Protein 3QRE (pdb70)

Organism: Mycobacterium marinum (strain ATCC BAA-535 / M) (NCBI:txid216594)

Radius of gyration: 15.55 Å; Cα contacts (8 Å, |Δi|>4): 416; chains: 1; bounding box: 40×36×40 Å

Foldseek 3Di:
DQQWDWDADQLQEIEIEGEPVVVLSEEDPSNVVSVVVRVVVLLPDPSHAAYEQAYPDAHGYAHHVALLVQLLGLHAYEYLGLAEQEDSSLFNNLSGPAYEYEFFHKYFNDYDPCQCVRPSTCVNRVCVQAHPVRSCVRNVVRDIDGPVVCVVRRVHVYYDHSVCRVVVSVVVRSVVSVVDDSNRSSVVSCVVCDPVVD

Sequence (198 aa):
QDAVLYEATPGGVAIITFNRADRLNAWGPDLAAGFYAAIDRAEADPGIRVIVLTGRGRGFCAGARPPHFVTMLRKPVIAAINGPCVGIGLTQALMCDVRFAAAGAKFAAVFARRGLIAEFGISWILPRLTSWAVALDLLLSGRTFLAEEAAQLGLVKEVVTPEQLMPRALEYAEDIARYCSPSSMAVIKRQVYGDATR

Nearest PDB structures (foldseek):
  3qre-assembly1_A  TM=1.005E+00  e=1.631E-42  Mycobacterium marinum M
  6ijk-assembly1_A  TM=9.409E-01  e=8.895E-21  Cupriavidus necator H16
  2dub-assembly2_D-2  TM=8.967E-01  e=1.084E-18  Rattus norvegicus
  7mcm-assembly1_B  TM=9.095E-01  e=2.172E-18  Mycolicibacterium smegmatis MC2 155
  3qka-assembly1_E  TM=8.647E-01  e=8.486E-17  Mycobacterium marinum M

B-factor: mean 36.37, std 8.19, range [15.88, 66.23]

Secondary structure (DSSP, 8-state):
--SEEEEE-TTSEEEEEE--GGGTT---HHHHHHHHHHHHHHHH-TT--EEEEEESTT-SEE----TTGGGGSSS-EEEEE-S-EETHHHHHHHHSSEEEEETT-EEE----HHHHH-TTSHHHHHHHHS-HHHHHHHHHH--EEEHHHHHHTTS-SEEE-GGGHHHHHHHHHHHHHHHS-HHHHHHHHHHHHGGGG-

Solvent-accessible surface area: 9007 Å² total; per-residue (Å²): 127,103,11,15,75,46,107,59,26,149,34,8,0,0,17,0,22,0,36,71,41,117,90,68,0,13,36,10,121,54,0,14,62,20,0,52,64,8,0,62,144,0,27,83,58,124,51,6,40,0,0,0,0,11,7,30,56,78,0,0,0,24,18,105,130,62,46,5,16,0,4,101,19,124,14,10,0,0,0,0,0,35,3,38,0,34,4,60,0,0,12,12,0,3,0,2,36,29,21,0,0,2,42,43,5,110,3,7,2,81,43,77,192,73,25,72,122,33,140,48,2,1,52,27,5,0,20,152,64,32,44,207,73,30,6,103,63,0,43,151,65,23,76,75,3,77,0,83,55,0,35,162,48,42,1,9,106,55,42,22,82,91,94,41,5,52,84,59,0,40,94,49,0,69,87,36,10,92,192,14,55,76,78,49,9,24,87,86,10,156,136,116,49,20,92,56,13,110

InterPro domains:
  IPR001753 Enoyl-CoA hydratase/isomerase-like domain [PF00378] (16-270)
  IPR029045 ClpP/crotonase-like domain superfamily [SSF52096] (8-271)
  IPR051053 Enoyl-CoA hydratase/isomerase and chromodomain-containing protein [PTHR43684] (15-266)

Structure (mmCIF, N/CA/C/O backbone):
data_3QRE
#
_entry.id   3QRE
#
_cell.length_a   87.700
_cell.length_b   87.700
_cell.length_c   87.700
_cell.angle_alpha   90.000
_cell.angle_beta   90.000
_cell.angle_gamma   90.000
#
_symmetry.space_group_name_H-M   'P 21 3'
#
loop_
_entity.id
_entity.type
_entity.pdbx_description
1 polymer 'Enoyl-CoA hydratase, EchA12_1'
2 non-polymer 'CHLORIDE ION'
3 non-polymer 'POTASSIUM ION'
4 water water
#
loop_
_atom_site.group_PDB
_atom_site.id
_atom_site.type_symbol
_atom_site.label_atom_id
_atom_site.label_alt_id
_atom_site.label_comp_id
_atom_site.label_asym_id
_atom_site.label_entity_id
_atom_site.label_seq_id
_atom_site.pdbx_PDB_ins_code
_atom_site.Cartn_x
_atom_site.Cartn_y
_atom_site.Cartn_z
_atom_site.occupancy
_atom_site.B_iso_or_equiv
_atom_site.auth_seq_id
_atom_site.auth_comp_id
_atom_site.auth_asym_id
_atom_site.auth_atom_id
_atom_site.pdbx_PDB_model_num
ATOM 1 N N . GLN A 1 28 ? 5.174 32.953 -25.160 1.00 58.79 7 GLN A N 1
ATOM 2 C CA . GLN A 1 28 ? 6.668 32.855 -25.239 1.00 59.11 7 GLN A CA 1
ATOM 3 C C . GLN A 1 28 ? 7.405 33.027 -23.879 1.00 57.96 7 GLN A C 1
ATOM 4 O O . GLN A 1 28 ? 8.621 32.793 -23.808 1.00 57.98 7 GLN A O 1
ATOM 6 N N . ASP A 1 29 ? 6.686 33.439 -22.821 1.00 57.03 8 ASP A N 1
ATOM 7 C CA . ASP A 1 29 ? 7.249 33.495 -21.447 1.00 55.57 8 ASP A CA 1
ATOM 8 C C . ASP A 1 29 ? 7.589 32.075 -20.956 1.00 53.62 8 ASP A C 1
ATOM 9 O O . ASP A 1 29 ? 6.853 31.126 -21.248 1.00 52.52 8 ASP A O 1
ATOM 14 N N . ALA A 1 30 ? 8.698 31.946 -20.219 1.00 52.03 9 ALA A N 1
ATOM 15 C CA . ALA A 1 30 ? 9.151 30.649 -19.706 1.00 50.27 9 ALA A CA 1
ATOM 16 C C . ALA A 1 30 ? 8.099 29.995 -18.801 1.00 48.85 9 ALA A C 1
ATOM 17 O O . ALA A 1 30 ? 7.902 28.783 -18.855 1.00 48.33 9 ALA A O 1
ATOM 19 N N . VAL A 1 31 ? 7.410 30.807 -18.003 1.00 47.86 10 VAL A N 1
ATOM 20 C CA . VAL A 1 31 ? 6.369 30.325 -17.099 1.00 46.68 10 VAL A CA 1
ATOM 21 C C . VAL A 1 31 ? 5.092 31.155 -17.291 1.00 47.11 10 VAL A C 1
ATOM 22 O O . VAL A 1 31 ? 5.128 32.380 -17.192 1.00 47.87 10 VAL A O 1
ATOM 26 N N . LEU A 1 32 ? 3.972 30.490 -17.562 1.00 46.77 11 LEU A N 1
ATOM 27 C CA . LEU A 1 32 ? 2.683 31.173 -17.682 1.00 47.01 11 LEU A CA 1
ATOM 28 C C . LEU A 1 32 ? 1.953 31.263 -16.347 1.00 46.75 11 LEU A C 1
ATOM 29 O O . LEU A 1 32 ? 2.053 30.362 -15.492 1.00 45.35 11 LEU A O 1
ATOM 34 N N . TYR A 1 33 ? 1.198 32.350 -16.188 1.00 47.23 12 TYR A N 1
ATOM 35 C CA . TYR A 1 33 ? 0.447 32.604 -14.981 1.00 46.87 12 TYR A CA 1
ATOM 36 C C . TYR A 1 33 ? -1.033 32.919 -15.283 1.00 48.43 12 TYR A C 1
ATOM 37 O O . TYR A 1 33 ? -1.353 33.814 -16.056 1.00 49.20 12 TYR A O 1
ATOM 46 N N . GLU A 1 34 ? -1.932 32.200 -14.629 1.00 48.94 13 GLU A N 1
ATOM 47 C CA . GLU A 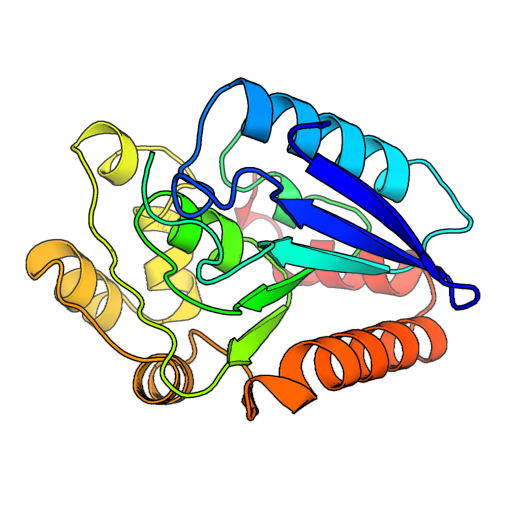1 34 ? -3.356 32.399 -14.837 1.00 50.57 13 GLU A CA 1
ATOM 48 C C . GLU A 1 34 ? -4.131 32.220 -13.530 1.00 50.07 13 GLU A C 1
ATOM 49 O O . GLU A 1 34 ? -3.885 31.277 -12.779 1.00 49.49 13 GLU A O 1
ATOM 55 N N . ALA A 1 35 ? -5.063 33.131 -13.266 1.00 50.74 14 ALA A N 1
ATOM 56 C CA . ALA A 1 35 ? -5.899 33.062 -12.064 1.00 50.66 14 ALA A CA 1
ATOM 57 C C . ALA A 1 35 ? -7.363 32.693 -12.386 1.00 51.38 14 ALA A C 1
ATOM 58 O O . ALA A 1 35 ? -7.998 33.345 -13.222 1.00 52.27 14 ALA A O 1
ATOM 60 N N . THR A 1 36 ? -7.900 31.658 -11.736 1.00 51.01 15 THR A N 1
ATOM 61 C CA . THR A 1 36 ? -9.314 31.299 -11.919 1.00 51.68 15 THR A CA 1
ATOM 62 C C . THR A 1 36 ? -10.226 32.248 -11.096 1.00 52.60 15 THR A C 1
ATOM 63 O O . THR A 1 36 ? -9.739 32.945 -10.176 1.00 51.80 15 THR A O 1
ATOM 67 N N . PRO A 1 37 ? -11.542 32.288 -11.424 1.00 53.25 16 PRO A N 1
ATOM 68 C CA . PRO A 1 37 ? -12.474 33.071 -10.596 1.00 53.66 16 PRO A CA 1
ATOM 69 C C . PRO A 1 37 ? -12.461 32.593 -9.142 1.00 52.60 16 PRO A C 1
ATOM 70 O O . PRO A 1 37 ? -12.579 33.419 -8.213 1.00 52.89 16 PRO A O 1
ATOM 74 N N . GLY A 1 38 ? -12.285 31.276 -8.954 1.00 51.49 17 GLY A N 1
ATOM 75 C CA . GLY A 1 38 ? -12.240 30.650 -7.622 1.00 48.98 17 GLY A CA 1
ATOM 76 C C . GLY A 1 38 ? -10.989 30.891 -6.784 1.00 46.85 17 GLY A C 1
ATOM 77 O O . GLY A 1 38 ? -10.892 30.373 -5.670 1.00 46.47 17 GLY A O 1
ATOM 78 N N . GLY A 1 39 ? -10.027 31.653 -7.313 1.00 45.08 18 GLY A N 1
ATOM 79 C CA . GLY A 1 39 ? -8.826 32.038 -6.558 1.00 42.63 18 GLY A CA 1
ATOM 80 C C . GLY A 1 39 ? -7.675 31.025 -6.578 1.00 40.54 18 GLY A C 1
ATOM 81 O O . GLY A 1 39 ? -6.852 30.973 -5.651 1.00 38.97 18 GLY A O 1
ATOM 82 N N . VAL A 1 40 ? -7.625 30.231 -7.644 1.00 39.66 19 VAL A N 1
ATOM 83 C CA . VAL A 1 40 ? -6.490 29.357 -7.925 1.00 38.56 19 VAL A CA 1
ATOM 84 C C . VAL A 1 40 ? -5.542 30.007 -8.934 1.00 37.92 19 VAL A C 1
ATOM 85 O O . VAL A 1 40 ? -5.959 30.367 -10.024 1.00 39.10 19 VAL A O 1
ATOM 89 N N . ALA A 1 41 ? -4.285 30.185 -8.547 1.00 36.32 20 ALA A N 1
ATOM 90 C CA . ALA A 1 41 ? -3.219 30.556 -9.474 1.00 35.76 20 ALA A CA 1
ATOM 91 C C . ALA A 1 41 ? -2.652 29.315 -10.189 1.00 35.43 20 ALA A C 1
ATOM 92 O O . ALA A 1 41 ? -2.099 28.410 -9.549 1.00 34.68 20 ALA A O 1
ATOM 94 N N . ILE A 1 42 ? -2.783 29.282 -11.513 1.00 36.01 21 ILE A N 1
ATOM 95 C CA . ILE A 1 42 ? -2.240 28.198 -12.329 1.00 35.82 21 ILE A CA 1
ATOM 96 C C . ILE A 1 42 ? -0.901 28.626 -12.923 1.00 36.16 21 ILE A C 1
ATOM 97 O O . ILE A 1 42 ? -0.816 29.611 -13.677 1.00 36.93 21 ILE A O 1
ATOM 102 N N . ILE A 1 43 ? 0.141 27.882 -12.561 1.00 35.46 22 ILE A N 1
ATOM 103 C CA . ILE A 1 43 ? 1.496 28.176 -12.964 1.00 34.37 22 ILE A CA 1
ATOM 104 C C . ILE A 1 43 ? 1.934 27.038 -13.875 1.00 35.20 22 ILE A C 1
ATOM 105 O O . ILE A 1 43 ? 1.887 25.848 -13.498 1.00 34.58 22 ILE A O 1
ATOM 110 N N . THR A 1 44 ? 2.344 27.411 -15.083 1.00 36.26 23 THR A N 1
ATOM 111 C CA . THR A 1 44 ? 2.611 26.457 -16.147 1.00 37.25 23 THR A CA 1
ATOM 112 C C . THR A 1 44 ? 4.020 26.627 -16.696 1.00 38.17 23 THR A C 1
ATOM 113 O O . THR A 1 44 ? 4.356 27.700 -17.232 1.00 38.81 23 THR A O 1
ATOM 117 N N . PHE A 1 45 ? 4.845 25.581 -16.550 1.00 38.24 24 PHE A N 1
ATOM 118 C CA . PHE A 1 45 ? 6.140 25.533 -17.246 1.00 39.33 24 PHE A CA 1
ATOM 119 C C . PHE A 1 45 ? 5.888 25.500 -18.754 1.00 40.70 24 PHE A C 1
ATOM 120 O O . PHE A 1 45 ? 5.145 24.648 -19.256 1.00 40.89 24 PHE A O 1
ATOM 128 N N . ASN A 1 46 ? 6.510 26.439 -19.461 1.00 42.15 25 ASN A N 1
ATOM 129 C CA . ASN A 1 46 ? 6.212 26.689 -20.869 1.00 43.58 25 ASN A CA 1
ATOM 130 C C . ASN A 1 46 ? 7.432 26.594 -21.774 1.00 44.14 25 ASN A C 1
ATOM 131 O O . ASN A 1 46 ? 7.665 27.453 -22.617 1.00 45.13 25 ASN A O 1
ATOM 136 N N . ARG A 1 47 ? 8.210 25.540 -21.584 1.00 44.13 26 ARG A N 1
ATOM 137 C CA . ARG A 1 47 ? 9.285 25.188 -22.498 1.00 44.51 26 ARG A CA 1
ATOM 138 C C . ARG A 1 47 ? 9.098 23.744 -22.933 1.00 44.21 26 ARG A C 1
ATOM 139 O O . ARG A 1 47 ? 9.975 22.910 -22.717 1.00 43.57 26 ARG A O 1
ATOM 147 N N . ALA A 1 48 ? 7.949 23.460 -23.548 1.00 45.09 27 ALA A N 1
ATOM 148 C CA . ALA A 1 48 ? 7.581 22.090 -23.920 1.00 45.85 27 ALA A CA 1
ATOM 149 C C . ALA A 1 48 ? 8.593 21.424 -24.845 1.00 47.06 27 ALA A C 1
ATOM 150 O O . ALA A 1 48 ? 8.869 20.233 -24.670 1.00 47.56 27 ALA A O 1
ATOM 152 N N . ASP A 1 49 ? 9.163 22.182 -25.794 1.00 48.17 28 ASP A N 1
ATOM 153 C CA . ASP A 1 49 ? 10.180 21.647 -26.724 1.00 48.81 28 ASP A CA 1
ATOM 154 C C . ASP A 1 49 ? 11.303 20.883 -26.004 1.00 48.38 28 ASP A C 1
ATOM 155 O O . ASP A 1 49 ? 11.832 19.920 -26.558 1.00 49.31 28 ASP A O 1
ATOM 157 N N . ARG A 1 50 ? 11.663 21.279 -24.780 1.00 47.02 29 ARG A N 1
ATOM 158 C CA . ARG A 1 50 ? 12.699 20.527 -24.035 1.00 45.98 29 ARG A CA 1
ATOM 159 C C . ARG A 1 50 ? 12.141 19.778 -22.813 1.00 43.83 29 ARG A C 1
ATOM 160 O O . ARG A 1 50 ? 12.833 19.599 -21.811 1.00 42.87 29 ARG A O 1
ATOM 168 N N . LEU A 1 51 ? 10.889 19.335 -22.915 1.00 42.61 30 LEU A N 1
ATOM 169 C CA . LEU A 1 51 ? 10.160 18.736 -21.785 1.00 40.89 30 LEU A CA 1
ATOM 170 C C . LEU A 1 51 ? 10.330 19.534 -20.479 1.00 39.32 30 LEU A C 1
ATOM 171 O O . LEU A 1 51 ? 10.470 18.968 -19.398 1.00 38.58 30 LEU A O 1
ATOM 176 N N . ASN A 1 52 ? 10.307 20.858 -20.595 1.00 38.73 31 ASN A N 1
ATOM 177 C CA . ASN A 1 52 ? 10.370 21.741 -19.433 1.00 37.44 31 ASN A CA 1
ATOM 178 C C . ASN A 1 52 ? 11.554 21.487 -18.490 1.00 37.36 31 ASN A C 1
ATOM 179 O O . ASN A 1 52 ? 11.422 21.625 -17.262 1.00 35.94 31 ASN A O 1
ATOM 184 N N . ALA A 1 53 ? 12.700 21.130 -19.073 1.00 38.20 32 ALA A N 1
ATOM 185 C CA . ALA A 1 53 ? 13.921 20.844 -18.318 1.00 38.89 32 ALA A CA 1
ATOM 186 C C . ALA A 1 53 ? 14.322 22.097 -17.562 1.00 39.53 32 ALA A C 1
ATOM 187 O O . ALA A 1 53 ? 14.250 23.187 -18.113 1.00 40.65 32 ALA A O 1
ATOM 189 N N . TRP A 1 54 ? 14.727 21.963 -16.304 1.00 39.90 33 TRP A N 1
ATOM 190 C CA . TRP A 1 54 ? 15.045 23.152 -15.498 1.00 40.78 33 TRP A CA 1
ATOM 191 C C . TRP A 1 54 ? 16.146 24.028 -16.130 1.00 41.46 33 TRP A C 1
ATOM 192 O O . TRP A 1 54 ? 17.076 23.538 -16.769 1.00 42.15 33 TRP A O 1
ATOM 203 N N . GLY A 1 55 ? 16.017 25.330 -15.940 1.00 41.87 34 GLY A N 1
ATOM 204 C CA . GLY A 1 55 ? 16.965 26.295 -16.476 1.00 42.74 34 GLY A CA 1
ATOM 205 C C . GLY A 1 55 ? 16.641 27.663 -15.907 1.00 42.87 34 GLY A C 1
ATOM 206 O O . GLY A 1 55 ? 15.550 27.861 -15.333 1.00 42.35 34 GLY A O 1
ATOM 207 N N . PRO A 1 56 ? 17.580 28.617 -16.059 1.00 43.42 35 PRO A N 1
ATOM 208 C CA . PRO A 1 56 ? 17.476 29.908 -15.392 1.00 43.35 35 PRO A CA 1
ATOM 209 C C . PRO A 1 56 ? 16.240 30.687 -15.809 1.00 43.06 35 PRO A C 1
ATOM 210 O O . PRO A 1 56 ? 15.671 31.397 -14.981 1.00 43.05 35 PRO A O 1
ATOM 214 N N . ASP A 1 57 ? 15.829 30.546 -17.067 1.00 42.58 36 ASP A N 1
ATOM 215 C CA . ASP A 1 57 ? 14.573 31.150 -17.539 1.00 42.69 36 ASP A CA 1
ATOM 216 C C . ASP A 1 57 ? 13.373 30.583 -16.781 1.00 41.02 36 ASP A C 1
ATOM 217 O O . ASP A 1 57 ? 12.491 31.325 -16.343 1.00 40.70 36 ASP A O 1
ATOM 222 N N . LEU A 1 58 ? 13.371 29.265 -16.624 1.00 40.34 37 LEU A N 1
ATOM 223 C CA . LEU A 1 58 ? 12.285 28.554 -15.980 1.00 39.26 37 LEU A CA 1
ATOM 224 C C . LEU A 1 58 ? 12.254 28.865 -14.489 1.00 38.28 37 LEU A C 1
ATOM 225 O O . LEU A 1 58 ? 11.188 29.069 -13.931 1.00 37.44 37 LEU A O 1
ATOM 230 N N . ALA A 1 59 ? 13.434 28.931 -13.876 1.00 37.63 38 ALA A N 1
ATOM 231 C CA . ALA A 1 59 ? 13.570 29.287 -12.484 1.00 37.65 38 ALA A CA 1
ATOM 232 C C . ALA A 1 59 ? 13.014 30.681 -12.208 1.00 38.24 38 ALA A C 1
ATOM 233 O O . ALA A 1 59 ? 12.104 30.829 -11.362 1.00 38.00 38 ALA A O 1
ATOM 235 N N . ALA A 1 60 ? 13.524 31.684 -12.927 1.00 38.78 39 ALA A N 1
ATOM 236 C CA . ALA A 1 60 ? 13.076 33.068 -12.755 1.00 39.44 39 ALA A CA 1
ATOM 237 C C . ALA A 1 60 ? 11.567 33.249 -12.983 1.00 39.64 39 ALA A C 1
ATOM 238 O O . ALA A 1 60 ? 10.900 34.039 -12.286 1.00 39.68 39 ALA A O 1
ATOM 240 N N . GLY A 1 61 ? 11.022 32.518 -13.949 1.00 39.60 40 GLY A N 1
ATOM 241 C CA . GLY A 1 61 ? 9.581 32.600 -14.209 1.00 39.52 40 GLY A CA 1
ATOM 242 C C . GLY A 1 61 ? 8.835 32.022 -13.022 1.00 38.37 40 GLY A C 1
ATOM 243 O O . GLY A 1 61 ? 7.901 32.633 -12.511 1.00 39.26 40 GLY A O 1
ATOM 244 N N . PHE A 1 62 ? 9.281 30.852 -12.576 1.00 37.76 41 PHE A N 1
ATOM 245 C CA . PHE A 1 62 ? 8.709 30.148 -11.437 1.00 37.30 41 PHE A CA 1
ATOM 246 C C . PHE A 1 62 ? 8.700 30.985 -10.141 1.00 36.79 41 PHE A C 1
ATOM 247 O O . PHE A 1 62 ? 7.662 31.107 -9.494 1.00 36.57 41 PHE A O 1
ATOM 255 N N . TYR A 1 63 ? 9.850 31.558 -9.780 1.00 36.92 42 TYR A N 1
ATOM 256 C CA . TYR A 1 63 ? 9.956 32.396 -8.582 1.00 36.83 42 TYR A CA 1
ATOM 257 C C . TYR A 1 63 ? 9.027 33.582 -8.651 1.00 37.31 42 TYR A C 1
ATOM 258 O O . TYR A 1 63 ? 8.309 33.867 -7.675 1.00 37.31 42 TYR A O 1
ATOM 267 N N . ALA A 1 64 ? 9.004 34.235 -9.811 1.00 37.12 43 ALA A N 1
ATOM 268 C CA . ALA A 1 64 ? 8.221 35.449 -9.984 1.00 37.61 43 ALA A CA 1
ATOM 269 C C . ALA A 1 64 ? 6.744 35.100 -9.928 1.00 36.78 43 ALA A C 1
ATOM 270 O O . ALA A 1 64 ? 5.964 35.815 -9.316 1.00 37.04 43 ALA A O 1
ATOM 272 N N . ALA A 1 65 ? 6.376 33.983 -10.554 1.00 36.66 44 ALA A N 1
ATOM 273 C CA . ALA A 1 65 ? 4.992 33.517 -10.565 1.00 36.42 44 ALA A CA 1
ATOM 274 C C . ALA A 1 65 ? 4.520 33.148 -9.159 1.00 36.28 44 ALA A C 1
ATOM 275 O O . ALA A 1 65 ? 3.486 33.642 -8.721 1.00 36.33 44 ALA A O 1
ATOM 277 N N . ILE A 1 66 ? 5.289 32.319 -8.450 1.00 36.01 45 ILE A N 1
ATOM 278 C CA . ILE A 1 66 ? 5.026 32.008 -7.022 1.00 36.49 45 ILE A CA 1
ATOM 279 C C . ILE A 1 66 ? 4.911 33.255 -6.138 1.00 37.49 45 ILE A C 1
ATOM 280 O O . ILE A 1 66 ? 3.956 33.384 -5.369 1.00 37.68 45 ILE A O 1
ATOM 285 N N . ASP A 1 67 ? 5.879 34.166 -6.242 1.00 39.04 46 ASP A N 1
ATOM 286 C CA . ASP A 1 67 ? 5.833 35.429 -5.492 1.00 40.23 46 ASP A CA 1
ATOM 287 C C . ASP A 1 67 ? 4.537 36.173 -5.741 1.00 40.72 46 ASP A C 1
ATOM 288 O O . ASP A 1 67 ? 3.914 36.671 -4.801 1.00 41.35 46 ASP A O 1
ATOM 293 N N . ARG A 1 68 ? 4.111 36.210 -6.995 1.00 41.02 47 ARG A N 1
ATOM 294 C CA . ARG A 1 68 ? 2.881 36.915 -7.359 1.00 41.94 47 ARG A CA 1
ATOM 295 C C . ARG A 1 68 ? 1.618 36.284 -6.749 1.00 40.63 47 ARG A C 1
ATOM 296 O O . ARG A 1 68 ? 0.789 36.985 -6.162 1.00 41.55 47 ARG A O 1
ATOM 304 N N . ALA A 1 69 ? 1.472 34.968 -6.882 1.00 39.20 48 ALA A N 1
ATOM 305 C CA . ALA A 1 69 ? 0.392 34.236 -6.196 1.00 37.77 48 ALA A CA 1
ATOM 306 C C . ALA A 1 69 ? 0.420 34.457 -4.678 1.00 37.49 48 ALA A C 1
ATOM 307 O O . ALA A 1 69 ? -0.612 34.719 -4.062 1.00 37.23 48 ALA A O 1
ATOM 309 N N . GLU A 1 70 ? 1.613 34.330 -4.089 1.00 37.74 49 GLU A N 1
ATOM 310 C CA . GLU A 1 70 ? 1.828 34.491 -2.656 1.00 38.49 49 GLU A CA 1
ATOM 311 C C . GLU A 1 70 ? 1.436 35.888 -2.168 1.00 39.94 49 GLU A C 1
ATOM 312 O O . GLU A 1 70 ? 0.801 36.011 -1.115 1.00 40.36 49 GLU A O 1
ATOM 318 N N . ALA A 1 71 ? 1.738 36.922 -2.959 1.00 40.87 50 ALA A N 1
ATOM 319 C CA . ALA A 1 71 ? 1.435 38.317 -2.581 1.00 42.31 50 ALA A CA 1
ATOM 320 C C . ALA A 1 71 ? -0.008 38.768 -2.832 1.00 43.12 50 ALA A C 1
ATOM 321 O O . ALA A 1 71 ? -0.457 39.753 -2.239 1.00 44.39 50 ALA A O 1
ATOM 323 N N . ASP A 1 72 ? -0.732 38.056 -3.694 1.00 42.93 51 ASP A N 1
ATOM 324 C CA . ASP A 1 72 ? -2.090 38.438 -4.073 1.00 43.55 51 ASP A CA 1
ATOM 325 C C . ASP A 1 72 ? -3.111 37.843 -3.104 1.00 43.56 51 ASP A C 1
ATOM 326 O O . ASP A 1 72 ? -3.335 36.633 -3.140 1.00 43.72 51 ASP A O 1
ATOM 331 N N . PRO A 1 73 ? -3.767 38.691 -2.268 1.00 43.74 52 PRO A N 1
ATOM 332 C CA . PRO A 1 73 ? -4.742 38.180 -1.297 1.00 43.11 52 PRO A CA 1
ATOM 333 C C . PRO A 1 73 ? -6.002 37.578 -1.939 1.00 42.51 52 PRO A C 1
ATOM 334 O O . PRO A 1 73 ? -6.764 36.875 -1.265 1.00 41.65 52 PRO A O 1
ATOM 338 N N . GLY A 1 74 ? -6.190 37.815 -3.234 1.00 42.23 53 GLY A N 1
ATOM 339 C CA . GLY A 1 74 ? -7.245 37.135 -3.981 1.00 41.75 53 GLY A CA 1
ATOM 340 C C . GLY A 1 74 ? -6.903 35.685 -4.310 1.00 41.10 53 GLY A C 1
ATOM 341 O O . GLY A 1 74 ? -7.799 34.901 -4.631 1.00 41.16 53 GLY A O 1
ATOM 342 N N . ILE A 1 75 ? -5.610 35.326 -4.239 1.00 39.56 54 ILE A N 1
ATOM 343 C CA . ILE A 1 75 ? -5.165 33.953 -4.513 1.00 38.03 54 ILE A CA 1
ATOM 344 C C . ILE A 1 75 ? -5.147 33.112 -3.234 1.00 37.56 54 ILE A C 1
ATOM 345 O O . ILE A 1 75 ? -4.489 33.454 -2.247 1.00 37.12 54 ILE A O 1
ATOM 350 N N . ARG A 1 76 ? -5.880 32.009 -3.280 1.00 37.32 55 ARG A N 1
ATOM 351 C CA . ARG A 1 76 ? -5.983 31.077 -2.168 1.00 37.42 55 ARG A CA 1
ATOM 352 C C . ARG A 1 76 ? -5.085 29.846 -2.329 1.00 36.81 55 ARG A C 1
ATOM 353 O O . ARG A 1 76 ? -4.471 29.391 -1.360 1.00 37.01 55 ARG A O 1
ATOM 361 N N . VAL A 1 77 ? -5.029 29.295 -3.539 1.00 35.94 56 VAL A N 1
ATOM 362 C CA . VAL A 1 77 ? -4.291 28.059 -3.784 1.00 34.68 56 VAL A CA 1
ATOM 363 C C . VAL A 1 77 ? -3.538 28.167 -5.115 1.00 34.44 56 VAL A C 1
ATOM 364 O O . VAL A 1 77 ? -3.993 28.862 -6.054 1.00 33.99 56 VAL A O 1
ATOM 368 N N . ILE A 1 78 ? -2.400 27.478 -5.180 1.00 33.21 57 ILE A N 1
ATOM 369 C CA . ILE A 1 78 ? -1.553 27.431 -6.372 1.00 33.74 57 ILE A CA 1
ATOM 370 C C . ILE A 1 78 ? -1.576 26.045 -7.022 1.00 33.07 57 ILE A C 1
ATOM 371 O O . ILE A 1 78 ? -1.433 25.023 -6.342 1.00 32.58 57 ILE A O 1
ATOM 376 N N . VAL A 1 79 ? -1.763 26.011 -8.337 1.00 33.27 58 VAL A N 1
ATOM 377 C CA . VAL A 1 79 ? -1.630 24.757 -9.104 1.00 32.64 58 VAL A CA 1
ATOM 378 C C . VAL A 1 79 ? -0.417 24.882 -10.024 1.00 32.35 58 VAL A C 1
ATOM 379 O O . VAL A 1 79 ? -0.250 25.896 -10.702 1.00 32.42 58 VAL A O 1
ATOM 383 N N . LEU A 1 80 ? 0.444 23.864 -9.990 1.00 31.67 59 LEU A N 1
ATOM 384 C CA . LEU A 1 80 ? 1.674 23.821 -10.768 1.00 31.32 59 LEU A CA 1
ATOM 385 C C . LEU A 1 80 ? 1.644 22.660 -11.787 1.00 31.33 59 LEU A C 1
ATOM 386 O O . LEU A 1 80 ? 1.388 21.517 -11.423 1.00 30.04 59 LEU A O 1
ATOM 391 N N . THR A 1 81 ? 1.908 22.975 -13.059 1.00 32.35 60 THR A N 1
ATOM 392 C CA . THR A 1 81 ? 1.881 21.995 -14.157 1.00 33.62 60 THR A CA 1
ATOM 393 C C . THR A 1 81 ? 2.856 22.353 -15.301 1.00 34.22 60 THR A C 1
ATOM 394 O O . THR A 1 81 ? 3.412 23.446 -15.333 1.00 33.96 60 THR A O 1
ATOM 398 N N . GLY A 1 82 ? 3.058 21.419 -16.227 1.00 35.33 61 GLY A N 1
ATOM 399 C CA . GLY A 1 82 ? 3.923 21.630 -17.399 1.00 36.84 61 GLY A CA 1
ATOM 400 C C . GLY A 1 82 ? 3.092 21.553 -18.678 1.00 39.04 61 GLY A C 1
ATOM 401 O O . GLY A 1 82 ? 2.194 20.696 -18.805 1.00 38.87 61 GLY A O 1
ATOM 402 N N . ARG A 1 83 ? 3.352 22.483 -19.603 1.00 40.28 62 ARG A N 1
ATOM 403 C CA . ARG A 1 83 ? 2.757 22.438 -20.933 1.00 41.86 62 ARG A CA 1
ATOM 404 C C . ARG A 1 83 ? 3.361 21.294 -21.760 1.00 42.47 62 ARG A C 1
ATOM 405 O O . ARG A 1 83 ? 4.570 21.024 -21.693 1.00 41.63 62 ARG A O 1
ATOM 407 N N . GLY A 1 84 ? 2.511 20.618 -22.528 1.00 43.93 63 GLY A N 1
ATOM 408 C CA . GLY A 1 84 ? 2.977 19.621 -23.490 1.00 45.31 63 GLY A CA 1
ATOM 409 C C . GLY A 1 84 ? 3.088 18.242 -22.877 1.00 45.81 63 GLY A C 1
ATOM 410 O O . GLY A 1 84 ? 2.358 17.914 -21.933 1.00 45.66 63 GLY A O 1
ATOM 411 N N . ARG A 1 85 ? 4.023 17.451 -23.406 1.00 46.46 64 ARG A N 1
ATOM 412 C CA . ARG A 1 85 ? 4.174 16.028 -23.058 1.00 46.79 64 ARG A CA 1
ATOM 413 C C . ARG A 1 85 ? 4.832 15.762 -21.677 1.00 45.81 64 ARG A C 1
ATOM 414 O O . ARG A 1 85 ? 4.636 14.680 -21.091 1.00 45.91 64 ARG A O 1
ATOM 416 N N . GLY A 1 86 ? 5.591 16.745 -21.170 1.00 44.65 65 GLY A N 1
ATOM 417 C CA . GLY A 1 86 ? 6.349 16.607 -19.918 1.00 42.84 65 GLY A CA 1
ATOM 418 C C . GLY A 1 86 ? 6.042 17.608 -18.797 1.00 41.34 65 GLY A C 1
ATOM 419 O O . GLY A 1 86 ? 5.670 18.750 -19.052 1.00 40.74 65 GLY A O 1
ATOM 420 N N . PHE A 1 87 ? 6.188 17.156 -17.552 1.00 39.81 66 PHE A N 1
ATOM 421 C CA . PHE A 1 87 ? 6.067 18.028 -16.374 1.00 39.02 66 PHE A CA 1
ATOM 422 C C . PHE A 1 87 ? 7.336 18.901 -16.182 1.00 38.75 66 PHE A C 1
ATOM 423 O O . PHE A 1 87 ? 7.292 20.128 -16.320 1.00 38.51 66 PHE A O 1
ATOM 431 N N . CYS A 1 88 ? 8.450 18.242 -15.869 1.00 38.71 67 CYS A N 1
ATOM 432 C CA . CYS A 1 88 ? 9.777 18.851 -15.793 1.00 39.34 67 CYS A CA 1
ATOM 433 C C . CYS A 1 88 ? 10.808 17.702 -15.781 1.00 40.47 67 CYS A C 1
ATOM 434 O O . CYS A 1 88 ? 10.948 16.981 -14.775 1.00 39.06 67 CYS A O 1
ATOM 437 N N . ALA A 1 89 ? 11.498 17.522 -16.909 1.00 42.42 68 ALA A N 1
ATOM 438 C CA . ALA A 1 89 ? 12.422 16.381 -17.087 1.00 44.74 68 ALA A CA 1
ATOM 439 C C . ALA A 1 89 ? 13.898 16.774 -17.072 1.00 45.95 68 ALA A C 1
ATOM 440 O O . ALA A 1 89 ? 14.467 17.055 -18.119 1.00 47.25 68 ALA A O 1
ATOM 442 N N . GLY A 1 90 ? 14.507 16.781 -15.884 1.00 47.03 69 GLY A N 1
ATOM 443 C CA . GLY A 1 90 ? 15.942 17.055 -15.737 1.00 48.47 69 GLY A CA 1
ATOM 444 C C . GLY A 1 90 ? 16.253 18.537 -15.807 1.00 49.70 69 GLY A C 1
ATOM 445 O O . GLY A 1 90 ? 15.371 19.374 -15.577 1.00 49.51 69 GLY A O 1
ATOM 446 N N . ALA A 1 91 ? 17.509 18.858 -16.124 1.00 51.07 70 ALA A N 1
ATOM 447 C CA . ALA A 1 91 ? 17.978 20.249 -16.160 1.00 52.56 70 ALA A CA 1
ATOM 448 C C . ALA A 1 91 ? 18.670 20.592 -17.483 1.00 53.72 70 ALA A C 1
ATOM 449 O O . ALA A 1 91 ? 19.343 19.737 -18.067 1.00 54.79 70 ALA A O 1
ATOM 451 N N . ARG A 1 121 ? 17.226 30.733 -4.401 1.00 41.70 100 ARG A N 1
ATOM 452 C CA . ARG A 1 121 ? 16.298 30.184 -3.395 1.00 40.06 100 ARG A CA 1
ATOM 453 C C . ARG A 1 121 ? 16.552 28.724 -3.076 1.00 38.45 100 ARG A C 1
ATOM 454 O O . ARG A 1 121 ? 16.840 27.935 -3.980 1.00 37.98 100 ARG A O 1
ATOM 462 N N . PRO A 1 122 ? 16.414 28.347 -1.789 1.00 37.80 101 PRO A N 1
ATOM 463 C CA . PRO A 1 122 ? 16.570 26.917 -1.422 1.00 36.08 101 PRO A CA 1
ATOM 464 C C . PRO A 1 122 ? 15.562 25.964 -2.112 1.00 34.47 101 PRO A C 1
ATOM 465 O O . PRO A 1 122 ? 14.461 26.361 -2.468 1.00 34.37 101 PRO A O 1
ATOM 469 N N . PRO A 1 123 ? 15.958 24.708 -2.331 1.00 34.20 102 PRO A N 1
ATOM 470 C CA . PRO A 1 123 ? 15.116 23.703 -3.005 1.00 33.09 102 PRO A CA 1
ATOM 471 C C . PRO A 1 123 ? 13.664 23.593 -2.469 1.00 32.80 102 PRO A C 1
ATOM 472 O O . PRO A 1 123 ? 12.715 23.342 -3.254 1.00 31.27 102 PRO A O 1
ATOM 476 N N . HIS A 1 124 ? 13.507 23.813 -1.157 1.00 31.23 103 HIS A N 1
ATOM 477 C CA . HIS A 1 124 ? 12.253 23.549 -0.456 1.00 30.05 103 HIS A CA 1
ATOM 478 C C . HIS A 1 124 ? 11.459 24.814 -0.097 1.00 29.86 103 HIS A C 1
ATOM 479 O O . HIS A 1 124 ? 10.616 24.793 0.799 1.00 28.32 103 HIS A O 1
ATOM 486 N N . PHE A 1 125 ? 11.720 25.910 -0.794 1.00 30.27 104 PHE A N 1
ATOM 487 C CA . PHE A 1 125 ? 11.086 27.171 -0.420 1.00 31.11 104 PHE A CA 1
ATOM 488 C C . PHE A 1 125 ? 9.547 27.127 -0.564 1.00 29.68 104 PHE A C 1
ATOM 489 O O . PHE A 1 125 ? 8.828 27.792 0.173 1.00 29.58 104 PHE A O 1
ATOM 497 N N . VAL A 1 126 ? 9.049 26.319 -1.494 1.00 29.26 105 VAL A N 1
ATOM 498 C CA . VAL A 1 126 ? 7.598 26.070 -1.616 1.00 28.60 105 VAL A CA 1
ATOM 499 C C . VAL A 1 126 ? 6.944 25.564 -0.321 1.00 28.52 105 VAL A C 1
ATOM 500 O O . VAL A 1 126 ? 5.774 25.912 -0.017 1.00 29.20 105 VAL A O 1
ATOM 504 N N . THR A 1 127 ? 7.699 24.789 0.460 1.00 27.40 106 THR A N 1
ATOM 505 C CA . THR A 1 127 ? 7.204 24.305 1.739 1.00 26.97 106 THR A CA 1
ATOM 506 C C . THR A 1 127 ? 7.052 25.411 2.768 1.00 27.93 106 THR A C 1
ATOM 507 O O . THR A 1 127 ? 6.417 25.206 3.786 1.00 28.71 106 THR A O 1
ATOM 511 N N . MET A 1 128 ? 7.627 26.582 2.527 1.00 28.64 107 MET A N 1
ATOM 512 C CA . MET A 1 128 ? 7.574 27.660 3.533 1.00 29.41 107 MET A CA 1
ATOM 513 C C . MET A 1 128 ? 6.586 28.760 3.147 1.00 29.09 107 MET A C 1
ATOM 514 O O . MET A 1 128 ? 6.522 29.801 3.798 1.00 29.81 107 MET A O 1
ATOM 519 N N . LEU A 1 129 ? 5.834 28.532 2.068 1.00 28.22 108 LEU A N 1
ATOM 520 C CA . LEU A 1 129 ? 4.816 29.469 1.643 1.00 28.07 108 LEU A CA 1
ATOM 521 C C . LEU A 1 129 ? 3.641 29.394 2.612 1.00 28.67 108 LEU A C 1
ATOM 522 O O . LEU A 1 129 ? 3.399 28.358 3.241 1.00 27.71 108 LEU A O 1
ATOM 527 N N . ARG A 1 130 ? 2.920 30.504 2.716 1.00 28.88 109 ARG A N 1
ATOM 528 C CA . ARG A 1 130 ? 1.637 30.542 3.386 1.00 28.84 109 ARG A CA 1
ATOM 529 C C . ARG A 1 130 ? 0.545 29.756 2.641 1.00 28.36 109 ARG A C 1
ATOM 530 O O . ARG A 1 130 ? -0.478 29.410 3.229 1.00 28.92 109 ARG A O 1
ATOM 538 N N . LYS A 1 131 ? 0.745 29.485 1.357 1.00 27.74 110 LYS A N 1
ATOM 539 C CA . LYS A 1 131 ? -0.325 28.899 0.528 1.00 28.09 110 LYS A CA 1
ATOM 540 C C . LYS A 1 131 ? 0.058 27.533 -0.031 1.00 27.52 110 LYS A C 1
ATOM 541 O O . LYS A 1 131 ? 1.208 27.316 -0.365 1.00 27.74 110 LYS A O 1
ATOM 547 N N . PRO A 1 132 ? -0.914 26.624 -0.172 1.00 27.99 111 PRO A N 1
ATOM 548 C CA . PRO A 1 132 ? -0.646 25.288 -0.688 1.00 27.46 111 PRO A CA 1
ATOM 549 C C . PRO A 1 132 ? -0.306 25.307 -2.178 1.00 27.91 111 PRO A C 1
ATOM 550 O O . PRO A 1 132 ? -0.811 26.166 -2.924 1.00 27.56 111 PRO A O 1
ATOM 554 N N . VAL A 1 133 ? 0.535 24.353 -2.607 1.00 27.20 112 VAL A N 1
ATOM 555 C CA . VAL A 1 133 ? 0.819 24.159 -4.017 1.00 26.47 112 VAL A CA 1
ATOM 556 C C . VAL A 1 133 ? 0.416 22.736 -4.364 1.00 26.84 112 VAL A C 1
ATOM 557 O O . VAL A 1 133 ? 0.839 21.769 -3.694 1.00 26.95 112 VAL A O 1
ATOM 561 N N . ILE A 1 134 ? -0.426 22.611 -5.384 1.00 27.24 113 ILE A N 1
ATOM 562 C CA . ILE A 1 134 ? -0.847 21.327 -5.900 1.00 27.76 113 ILE A CA 1
ATOM 563 C C . ILE A 1 134 ? -0.123 21.102 -7.230 1.00 28.53 113 ILE A C 1
ATOM 564 O O . ILE A 1 134 ? -0.325 21.861 -8.192 1.00 29.44 113 ILE A O 1
ATOM 569 N N . ALA A 1 135 ? 0.717 20.068 -7.289 1.00 28.29 114 ALA A N 1
ATOM 570 C CA . ALA A 1 135 ? 1.334 19.660 -8.536 1.00 28.69 114 ALA A CA 1
ATOM 571 C C . ALA A 1 135 ? 0.425 18.738 -9.330 1.00 29.65 114 ALA A C 1
ATOM 572 O O . ALA A 1 135 ? -0.120 17.749 -8.797 1.00 30.55 114 ALA A O 1
ATOM 574 N N . ALA A 1 136 ? 0.258 19.068 -10.610 1.00 29.46 115 ALA A N 1
ATOM 575 C CA . ALA A 1 136 ? -0.448 18.218 -11.538 1.00 29.41 115 ALA A CA 1
ATOM 576 C C . ALA A 1 136 ? 0.565 17.698 -12.533 1.00 29.38 115 ALA A C 1
ATOM 577 O O . ALA A 1 136 ? 0.928 18.391 -13.467 1.00 30.15 115 ALA A O 1
ATOM 579 N N . ILE A 1 137 ? 1.013 16.465 -12.324 1.00 29.68 116 ILE A N 1
ATOM 580 C CA . ILE A 1 137 ? 2.148 15.887 -13.040 1.00 28.92 116 ILE A CA 1
ATOM 581 C C . ILE A 1 137 ? 1.663 15.210 -14.312 1.00 30.50 116 ILE A C 1
ATOM 582 O O . ILE A 1 137 ? 1.246 14.052 -14.299 1.00 30.61 116 ILE A O 1
ATOM 587 N N . ASN A 1 138 ? 1.738 15.959 -15.410 1.00 32.09 117 ASN A N 1
ATOM 588 C CA . ASN A 1 138 ? 1.199 15.572 -16.740 1.00 34.27 117 ASN A CA 1
ATOM 589 C C . A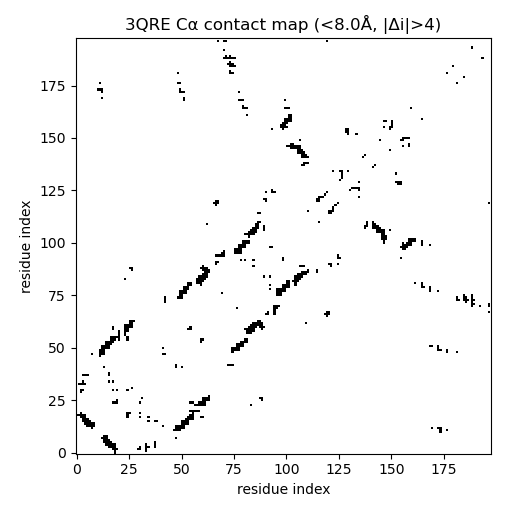SN A 1 138 ? 2.031 14.581 -17.541 1.00 34.84 117 ASN A C 1
ATOM 590 O O . ASN A 1 138 ? 1.546 14.043 -18.536 1.00 36.47 117 ASN A O 1
ATOM 595 N N . GLY A 1 139 ? 3.278 14.358 -17.128 1.00 34.75 118 GLY A N 1
ATOM 596 C CA . GLY A 1 139 ? 4.246 13.577 -17.918 1.00 34.98 118 GLY A CA 1
ATOM 597 C C . GLY A 1 139 ? 5.600 13.581 -17.218 1.00 34.70 118 GLY A C 1
ATOM 598 O O . GLY A 1 139 ? 5.665 13.962 -16.028 1.00 33.60 118 GLY A O 1
ATOM 599 N N . PRO A 1 140 ? 6.684 13.177 -17.944 1.00 34.54 119 PRO A N 1
ATOM 600 C CA . PRO A 1 140 ? 8.028 13.022 -17.359 1.00 34.10 119 PRO A CA 1
ATOM 601 C C . PRO A 1 140 ? 8.402 13.961 -16.188 1.00 32.86 119 PRO A C 1
ATOM 602 O O . PRO A 1 140 ? 8.420 15.184 -16.322 1.00 32.63 119 PRO A O 1
ATOM 606 N N . CYS A 1 141 ? 8.701 13.348 -15.046 1.00 32.20 120 CYS A N 1
ATOM 607 C CA . CYS A 1 141 ? 9.058 14.059 -13.811 1.00 31.01 120 CYS A CA 1
ATOM 608 C C . CYS A 1 141 ? 10.419 13.516 -13.301 1.00 30.80 120 CYS A C 1
ATOM 609 O O . CYS A 1 141 ? 10.502 12.453 -12.675 1.00 30.59 120 CYS A O 1
ATOM 612 N N . VAL A 1 142 ? 11.495 14.242 -13.590 1.00 31.13 121 VAL A N 1
ATOM 613 C CA . VAL A 1 142 ? 12.841 13.671 -13.495 1.00 31.46 121 VAL A CA 1
ATOM 614 C C . VAL A 1 142 ? 13.823 14.672 -12.924 1.00 31.47 121 VAL A C 1
ATOM 615 O O . VAL A 1 142 ? 13.776 15.868 -13.262 1.00 32.57 121 VAL A O 1
ATOM 619 N N . GLY A 1 143 ? 14.724 14.176 -12.077 1.00 30.50 122 GLY A N 1
ATOM 620 C CA . GLY A 1 143 ? 15.771 15.003 -11.517 1.00 29.79 122 GLY A CA 1
ATOM 621 C C . GLY A 1 143 ? 15.166 16.110 -10.685 1.00 30.06 122 GLY A C 1
ATOM 622 O O . GLY A 1 143 ? 14.290 15.871 -9.826 1.00 29.75 122 GLY A O 1
ATOM 623 N N . ILE A 1 144 ? 15.623 17.322 -10.954 1.00 30.02 123 ILE A N 1
ATOM 624 C CA . ILE A 1 144 ? 15.133 18.506 -10.289 1.00 31.26 123 ILE A CA 1
ATOM 625 C C . ILE A 1 144 ? 13.597 18.642 -10.403 1.00 30.70 123 ILE A C 1
ATOM 626 O O . ILE A 1 144 ? 12.948 19.148 -9.475 1.00 30.80 123 ILE A O 1
ATOM 631 N N . GLY A 1 145 ? 13.029 18.162 -11.508 1.00 30.06 124 GLY A N 1
ATOM 632 C CA . GLY A 1 145 ? 11.586 18.096 -11.656 1.00 29.37 124 GLY A CA 1
ATOM 633 C C . GLY A 1 145 ? 10.876 17.221 -10.620 1.00 29.27 124 GLY A C 1
ATOM 634 O O . GLY A 1 145 ? 9.762 17.549 -10.180 1.00 28.95 124 GLY A O 1
ATOM 635 N N . LEU A 1 146 ? 11.502 16.109 -10.233 1.00 28.52 125 LEU A N 1
ATOM 636 C CA . LEU A 1 146 ? 10.977 15.286 -9.144 1.00 28.04 125 LEU A CA 1
ATOM 637 C C . LEU A 1 146 ? 11.121 16.030 -7.799 1.00 27.90 125 LEU A C 1
ATOM 638 O O . LEU A 1 146 ? 10.195 16.077 -6.994 1.00 27.31 125 LEU A O 1
ATOM 643 N N . THR A 1 147 ? 12.285 16.625 -7.569 1.00 28.47 126 THR A N 1
ATOM 644 C CA . THR A 1 147 ? 12.473 17.418 -6.359 1.00 28.97 126 THR A CA 1
ATOM 645 C C . THR A 1 147 ? 11.410 18.512 -6.212 1.00 28.81 126 THR A C 1
ATOM 646 O O . THR A 1 147 ? 10.766 18.601 -5.155 1.00 29.26 126 THR A O 1
ATOM 650 N N . GLN A 1 148 ? 11.196 19.311 -7.259 1.00 28.94 127 GLN A N 1
ATOM 651 C CA . GLN A 1 148 ? 10.180 20.355 -7.194 1.00 29.74 127 GLN A CA 1
ATOM 652 C C . GLN A 1 148 ? 8.756 19.830 -6.950 1.00 28.33 127 GLN A C 1
ATOM 653 O O . GLN A 1 148 ? 8.010 20.454 -6.196 1.00 28.45 127 GLN A O 1
ATOM 659 N N . ALA A 1 149 ? 8.392 18.724 -7.609 1.00 26.33 128 ALA A N 1
ATOM 660 C CA . ALA A 1 149 ? 7.079 18.094 -7.427 1.00 25.42 128 ALA A CA 1
ATOM 661 C C . ALA A 1 149 ? 6.909 17.695 -5.984 1.00 24.65 128 ALA A C 1
ATOM 662 O O . ALA A 1 149 ? 5.885 17.999 -5.386 1.00 23.46 128 ALA A O 1
ATOM 664 N N . LEU A 1 150 ? 7.949 17.070 -5.411 1.00 24.05 129 LEU A N 1
ATOM 665 C CA . LEU A 1 150 ? 7.878 16.556 -4.041 1.00 23.41 129 LEU A CA 1
ATOM 666 C C . LEU A 1 150 ? 7.868 17.643 -2.990 1.00 24.27 129 LEU A C 1
ATOM 667 O O . LEU A 1 150 ? 7.435 17.389 -1.864 1.00 24.72 129 LEU A O 1
ATOM 672 N N . MET A 1 151 ? 8.323 18.852 -3.348 1.00 24.85 130 MET A N 1
ATOM 673 C CA . MET A 1 151 ? 8.260 20.010 -2.423 1.00 25.73 130 MET A CA 1
ATOM 674 C C . MET A 1 151 ? 6.834 20.578 -2.323 1.00 26.28 130 MET A C 1
ATOM 675 O O . MET A 1 151 ? 6.486 21.300 -1.356 1.00 26.40 130 MET A O 1
ATOM 680 N N . CYS A 1 152 ? 6.018 20.246 -3.316 1.00 25.61 131 CYS A N 1
ATOM 681 C CA . CYS A 1 152 ? 4.638 20.683 -3.319 1.00 26.55 131 CYS A CA 1
ATOM 682 C C . CYS A 1 152 ? 3.827 19.998 -2.214 1.00 26.65 131 CYS A C 1
ATOM 683 O O . CYS A 1 152 ? 4.204 18.952 -1.703 1.00 26.97 131 CYS A O 1
ATOM 686 N N . ASP A 1 153 ? 2.713 20.609 -1.839 1.00 26.88 132 ASP A N 1
ATOM 687 C CA . ASP A 1 153 ? 1.872 20.062 -0.772 1.00 27.26 132 ASP A CA 1
ATOM 688 C C . ASP A 1 153 ? 1.212 18.760 -1.197 1.00 26.90 132 ASP A C 1
ATOM 689 O O . ASP A 1 153 ? 1.209 17.786 -0.447 1.00 26.95 132 ASP A O 1
ATOM 694 N N . VAL A 1 154 ? 0.643 18.760 -2.405 1.00 27.18 133 VAL A N 1
ATOM 695 C CA . VAL A 1 154 ? -0.154 17.631 -2.903 1.00 27.17 133 VAL A CA 1
ATOM 696 C C . VAL A 1 154 ? 0.141 17.414 -4.372 1.00 27.39 133 VAL A C 1
ATOM 697 O O . VAL A 1 154 ? 0.303 18.389 -5.132 1.00 27.40 133 VAL A O 1
ATOM 701 N N . ARG A 1 155 ? 0.234 16.138 -4.760 1.00 27.67 134 ARG A N 1
ATOM 702 C CA . ARG A 1 155 ? 0.526 15.749 -6.138 1.00 27.66 134 ARG A CA 1
ATOM 703 C C . ARG A 1 155 ? -0.563 14.860 -6.777 1.00 29.06 134 ARG A C 1
ATOM 704 O O . ARG A 1 155 ? -0.961 13.825 -6.218 1.00 29.15 134 ARG A O 1
ATOM 712 N N . PHE A 1 156 ? -1.020 15.268 -7.963 1.00 29.54 135 PHE A N 1
ATOM 713 C CA . PHE A 1 156 ? -1.810 14.420 -8.841 1.00 30.18 135 PHE A CA 1
ATOM 714 C C . PHE A 1 156 ? -0.944 14.071 -10.031 1.00 31.17 135 PHE A C 1
ATOM 715 O O . PHE A 1 156 ? -0.112 14.881 -10.457 1.00 31.83 135 PHE A O 1
ATOM 723 N N . ALA A 1 157 ? -1.115 12.864 -10.557 1.00 31.48 136 ALA A N 1
ATOM 724 C CA . ALA A 1 157 ? -0.331 12.453 -11.698 1.00 31.76 136 ALA A CA 1
ATOM 725 C C . ALA A 1 157 ? -1.219 11.839 -12.767 1.00 32.68 136 ALA A C 1
ATOM 726 O O . ALA A 1 157 ? -2.192 11.133 -12.453 1.00 32.93 136 ALA A O 1
ATOM 728 N N . ALA A 1 1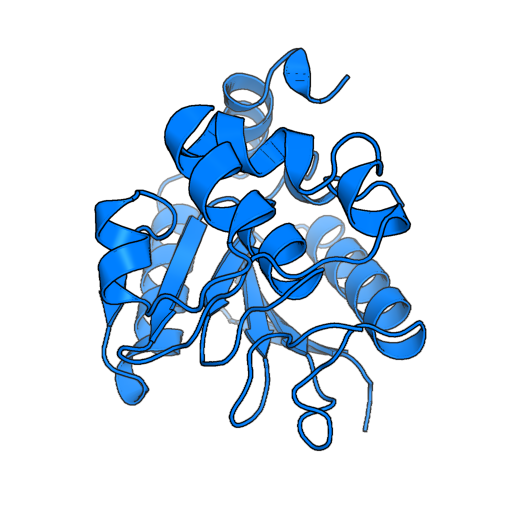58 ? -0.870 12.109 -14.023 1.00 32.48 137 ALA A N 1
ATOM 729 C CA . ALA A 1 158 ? -1.500 11.455 -15.153 1.00 33.45 137 ALA A CA 1
ATOM 730 C C . ALA A 1 158 ? -1.038 10.010 -15.217 1.00 34.26 137 ALA A C 1
ATOM 731 O O . ALA A 1 158 ? 0.146 9.728 -14.993 1.00 33.60 137 ALA A O 1
ATOM 733 N N . ALA A 1 159 ? -1.973 9.108 -15.528 1.00 35.38 138 ALA A N 1
ATOM 734 C CA . ALA A 1 159 ? -1.684 7.711 -15.823 1.00 36.86 138 ALA A CA 1
ATOM 735 C C . ALA A 1 159 ? -0.566 7.565 -16.859 1.00 37.13 138 ALA A C 1
ATOM 736 O O . ALA A 1 159 ? -0.548 8.272 -17.857 1.00 38.01 138 ALA A O 1
ATOM 738 N N . GLY A 1 160 ? 0.377 6.666 -16.602 1.00 37.46 139 GLY A N 1
ATOM 739 C CA . GLY A 1 160 ? 1.548 6.497 -17.466 1.00 38.05 139 GLY A CA 1
ATOM 740 C C . GLY A 1 160 ? 2.728 7.467 -17.287 1.00 37.54 139 GLY A C 1
ATOM 741 O O . GLY A 1 160 ? 3.787 7.267 -17.900 1.00 38.10 139 GLY A O 1
ATOM 742 N N . ALA A 1 161 ? 2.570 8.525 -16.488 1.00 36.60 140 ALA A N 1
ATOM 743 C CA . ALA A 1 161 ? 3.628 9.542 -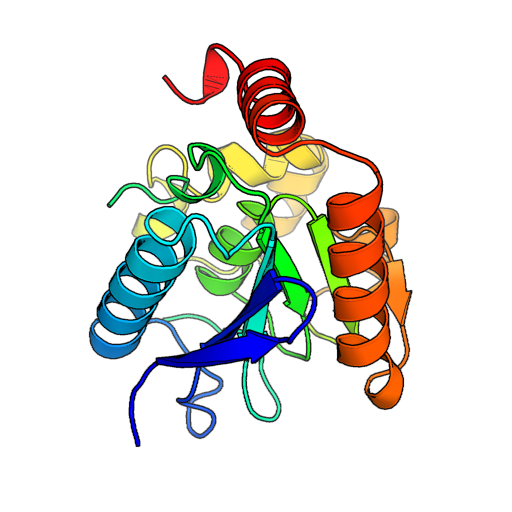16.376 1.00 35.41 140 ALA A CA 1
ATOM 744 C C . ALA A 1 161 ? 4.887 8.931 -15.750 1.00 34.98 140 ALA A C 1
ATOM 745 O O . ALA A 1 161 ? 4.793 8.199 -14.770 1.00 34.71 140 ALA A O 1
ATOM 747 N N . LYS A 1 162 ? 6.048 9.200 -16.350 1.00 34.98 141 LYS A N 1
ATOM 748 C CA . LYS A 1 162 ? 7.330 8.624 -15.904 1.00 34.94 141 LYS A CA 1
ATOM 749 C C . LYS A 1 162 ? 8.050 9.464 -14.848 1.00 32.93 141 LYS A C 1
ATOM 750 O O . LYS A 1 162 ? 8.152 10.698 -14.974 1.00 32.28 141 LYS A O 1
ATOM 756 N N . PHE A 1 163 ? 8.565 8.777 -13.826 1.00 31.14 142 PHE A N 1
ATOM 757 C CA . PHE A 1 163 ? 9.357 9.414 -12.782 1.00 29.68 142 PHE A CA 1
ATOM 758 C C . PHE A 1 163 ? 10.709 8.754 -12.723 1.00 29.29 142 PHE A C 1
ATOM 759 O O . PHE A 1 163 ? 10.820 7.547 -12.950 1.00 30.52 142 PHE A O 1
ATOM 767 N N . ALA A 1 164 ? 11.735 9.534 -12.412 1.00 28.04 143 ALA A N 1
ATOM 768 C CA . ALA A 1 164 ? 13.057 8.969 -12.147 1.00 27.83 143 ALA A CA 1
ATOM 769 C C . ALA A 1 164 ? 13.839 9.899 -11.250 1.00 27.17 143 ALA A C 1
ATOM 770 O O . ALA A 1 164 ? 13.930 11.104 -11.519 1.00 27.79 143 ALA A O 1
ATOM 772 N N . ALA A 1 165 ? 14.385 9.332 -10.182 1.00 26.70 144 ALA A N 1
ATOM 773 C CA . ALA A 1 165 ? 15.267 10.057 -9.275 1.00 26.98 144 ALA A CA 1
ATOM 774 C C . ALA A 1 165 ? 16.726 10.001 -9.801 1.00 27.70 144 ALA A C 1
ATOM 775 O O . ALA A 1 165 ? 17.605 9.404 -9.175 1.00 27.64 144 ALA A O 1
ATOM 777 N N . VAL A 1 166 ? 16.951 10.609 -10.968 1.00 28.81 145 VAL A N 1
ATOM 778 C CA . VAL A 1 166 ? 18.266 10.655 -11.638 1.00 29.81 145 VAL A CA 1
ATOM 779 C C . VAL A 1 166 ? 18.889 12.024 -11.412 1.00 30.30 145 VAL A C 1
ATOM 780 O O . VAL A 1 166 ? 18.277 13.047 -11.711 1.00 29.52 145 VAL A O 1
ATOM 784 N N . PHE A 1 167 ? 20.110 12.019 -10.874 1.00 31.78 146 PHE A N 1
ATOM 785 C CA . PHE A 1 167 ? 20.773 13.216 -10.366 1.00 32.47 146 PHE A CA 1
ATOM 786 C C . PHE A 1 167 ? 22.265 13.156 -10.579 1.00 34.42 146 PHE A C 1
ATOM 787 O O . PHE A 1 167 ? 22.864 12.081 -10.568 1.00 35.05 146 PHE A O 1
ATOM 795 N N . ALA A 1 168 ? 22.849 14.335 -10.776 1.00 35.93 147 ALA A N 1
ATOM 796 C CA . ALA A 1 168 ? 24.285 14.519 -10.687 1.00 37.35 147 ALA A CA 1
ATOM 797 C C . ALA A 1 168 ? 24.649 14.654 -9.197 1.00 37.28 147 ALA A C 1
ATOM 798 O O . ALA A 1 168 ? 23.751 14.764 -8.336 1.00 37.18 147 ALA A O 1
ATOM 800 N N . ARG A 1 169 ? 25.948 14.638 -8.890 1.00 36.99 148 ARG A N 1
ATOM 801 C CA . ARG A 1 169 ? 26.410 14.819 -7.511 1.00 36.07 148 ARG A CA 1
ATOM 802 C C . A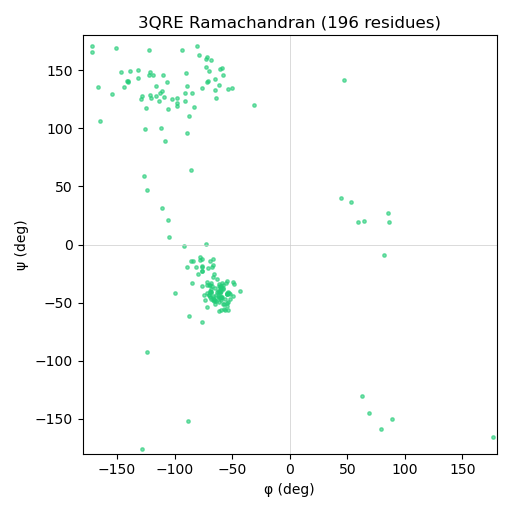RG A 1 169 ? 25.751 16.036 -6.846 1.00 34.94 148 ARG A C 1
ATOM 803 O O . ARG A 1 169 ? 25.311 15.956 -5.698 1.00 33.91 148 ARG A O 1
ATOM 811 N N . ARG A 1 170 ? 25.677 17.152 -7.577 1.00 34.92 149 ARG A N 1
ATOM 812 C CA . ARG A 1 170 ? 25.192 18.422 -7.019 1.00 34.54 149 ARG A CA 1
ATOM 813 C C . ARG A 1 170 ? 23.746 18.340 -6.485 1.00 33.80 149 ARG A C 1
ATOM 814 O O . ARG A 1 170 ? 23.435 18.898 -5.417 1.00 34.14 149 ARG A O 1
ATOM 816 N N . GLY A 1 171 ? 22.878 17.634 -7.214 1.00 32.56 150 GLY A N 1
ATOM 817 C CA . GLY A 1 171 ? 21.526 17.366 -6.754 1.00 31.13 150 GLY A CA 1
ATOM 818 C C . GLY A 1 171 ? 21.468 16.387 -5.587 1.00 31.33 150 GLY A C 1
ATOM 819 O O . GLY A 1 171 ? 20.605 16.522 -4.706 1.00 30.62 150 GLY A O 1
ATOM 820 N N . LEU A 1 172 ? 22.365 15.399 -5.569 1.00 31.08 151 LEU A N 1
ATOM 821 C CA . LEU A 1 172 ? 22.393 14.434 -4.460 1.00 31.61 151 LEU A CA 1
ATOM 822 C C . LEU A 1 172 ? 22.824 15.071 -3.132 1.00 32.06 151 LEU A C 1
ATOM 823 O O . LEU A 1 172 ? 22.325 14.712 -2.067 1.00 32.30 151 LEU A O 1
ATOM 828 N N . ILE A 1 173 ? 23.745 16.019 -3.186 1.00 32.88 152 ILE A N 1
ATOM 829 C CA . ILE A 1 173 ? 24.283 16.592 -1.948 1.00 33.69 152 ILE A CA 1
ATOM 830 C C . ILE A 1 173 ? 23.488 17.781 -1.464 1.00 33.87 152 ILE A C 1
ATOM 831 O O . ILE A 1 173 ? 23.558 18.166 -0.276 1.00 34.58 152 ILE A O 1
ATOM 836 N N . ALA A 1 174 ? 22.725 18.363 -2.379 1.00 34.10 153 ALA A N 1
ATOM 837 C CA . ALA A 1 174 ? 22.087 19.638 -2.116 1.00 34.71 153 ALA A CA 1
ATOM 838 C C . ALA A 1 174 ? 21.296 19.511 -0.833 1.00 35.18 153 ALA A C 1
ATOM 839 O O . ALA A 1 174 ? 20.588 18.503 -0.599 1.00 34.24 153 ALA A O 1
ATOM 841 N N . GLU A 1 175 ? 21.473 20.522 0.007 1.00 36.26 154 GLU A N 1
ATOM 842 C CA . GLU A 1 175 ? 20.827 20.604 1.291 1.00 37.60 154 GLU A CA 1
ATOM 843 C C . GLU A 1 175 ? 19.354 21.010 1.135 1.00 36.86 154 GLU A C 1
ATOM 844 O O . GLU A 1 175 ? 19.024 21.987 0.396 1.00 37.40 154 GLU A O 1
ATOM 850 N N . PHE A 1 176 ? 18.486 20.303 1.869 1.00 34.77 155 PHE A N 1
ATOM 851 C CA . PHE A 1 176 ? 17.031 20.374 1.695 1.00 33.18 155 PHE A CA 1
ATOM 852 C C . PHE A 1 176 ? 16.589 19.982 0.271 1.00 31.92 155 PHE A C 1
ATOM 853 O O . PHE A 1 176 ? 15.483 20.323 -0.147 1.00 31.35 155 PHE A O 1
ATOM 861 N N . GLY A 1 177 ? 17.450 19.280 -0.469 1.00 30.60 156 GLY A N 1
ATOM 862 C CA . GLY A 1 177 ? 17.085 18.776 -1.792 1.00 29.56 156 GLY A CA 1
ATOM 863 C C . GLY A 1 177 ? 16.421 17.395 -1.751 1.00 28.86 156 GLY A C 1
ATOM 864 O O . GLY A 1 177 ? 15.791 17.029 -0.761 1.00 28.54 156 GLY A O 1
ATOM 865 N N . ILE A 1 178 ? 16.578 16.623 -2.824 1.00 28.32 157 ILE A N 1
ATOM 866 C CA . ILE A 1 178 ? 15.953 15.302 -2.951 1.00 27.72 157 ILE A CA 1
ATOM 867 C C . ILE A 1 178 ? 16.362 14.319 -1.821 1.00 28.40 157 ILE A C 1
ATOM 868 O O . ILE A 1 178 ? 15.562 13.476 -1.392 1.00 28.71 157 ILE A O 1
ATOM 873 N N . SER A 1 179 ? 17.588 14.414 -1.321 1.00 28.15 158 SER A N 1
ATOM 874 C CA . SER A 1 179 ? 18.016 13.432 -0.313 1.00 28.63 158 SER A CA 1
ATOM 875 C C . SER A 1 179 ? 17.389 13.766 1.042 1.00 28.38 158 SER A C 1
ATOM 876 O O . SER A 1 179 ? 17.401 12.951 1.955 1.00 28.57 158 SER A O 1
ATOM 879 N N . TRP A 1 180 ? 16.821 14.965 1.136 1.00 27.96 159 TRP A N 1
ATOM 880 C CA . TRP A 1 180 ? 16.037 15.401 2.284 1.00 27.73 159 TRP A CA 1
ATOM 881 C C . TRP A 1 180 ? 14.555 14.992 2.118 1.00 27.46 159 TRP A C 1
ATOM 882 O O . TRP A 1 180 ? 14.028 14.219 2.932 1.00 27.53 159 TRP A O 1
ATOM 893 N N . ILE A 1 181 ? 13.891 15.495 1.067 1.00 26.18 160 ILE A N 1
ATOM 894 C CA . ILE A 1 181 ? 12.454 15.268 0.899 1.00 25.50 160 ILE A CA 1
ATOM 895 C C . ILE A 1 181 ? 12.068 13.804 0.622 1.00 25.81 160 ILE A C 1
ATOM 896 O O . ILE A 1 181 ? 11.128 13.277 1.220 1.00 26.52 160 ILE A O 1
ATOM 901 N N . LEU A 1 182 ? 12.794 13.123 -0.262 1.00 26.15 161 LEU A N 1
ATOM 902 C CA . LEU A 1 182 ? 12.433 11.752 -0.645 1.00 25.74 161 LEU A CA 1
ATOM 903 C C . LEU A 1 182 ? 12.262 10.784 0.523 1.00 26.60 161 LEU A C 1
ATOM 904 O O . LEU A 1 182 ? 11.184 10.170 0.637 1.00 27.09 161 LEU A O 1
ATOM 909 N N . PRO A 1 183 ? 13.304 10.617 1.386 1.00 26.64 162 PRO A N 1
ATOM 910 C CA . PRO A 1 183 ? 13.065 9.669 2.472 1.00 27.30 162 PRO A CA 1
ATOM 911 C C . PRO A 1 183 ? 11.992 10.136 3.478 1.00 27.80 162 PRO A C 1
ATOM 912 O O . PRO A 1 183 ? 11.308 9.292 4.075 1.00 27.83 162 PRO A O 1
ATOM 916 N N . ARG A 1 184 ? 11.828 11.451 3.640 1.00 27.65 163 ARG A N 1
ATOM 917 C CA . ARG A 1 184 ? 10.776 11.989 4.529 1.00 28.26 163 ARG A CA 1
ATOM 918 C C . ARG A 1 184 ? 9.369 11.678 4.064 1.00 28.19 163 ARG A C 1
ATOM 919 O O . ARG A 1 184 ? 8.493 11.395 4.897 1.00 28.57 163 ARG A O 1
ATOM 927 N N . LEU A 1 185 ? 9.161 11.704 2.745 1.00 27.52 164 LEU A N 1
ATOM 928 C CA . LEU A 1 185 ? 7.860 11.359 2.149 1.00 27.69 164 LEU A CA 1
ATOM 929 C C . LEU A 1 185 ? 7.619 9.866 2.035 1.00 28.28 164 LEU A C 1
ATOM 930 O O . LEU A 1 185 ? 6.449 9.430 1.969 1.00 28.56 164 LEU A O 1
ATOM 935 N N . THR A 1 186 ? 8.706 9.086 1.965 1.00 27.97 165 THR A N 1
ATOM 936 C CA . THR A 1 186 ? 8.617 7.619 1.823 1.00 26.96 165 THR A CA 1
ATOM 937 C C . THR A 1 186 ? 9.390 6.929 2.957 1.00 27.93 165 THR A C 1
ATOM 938 O O . THR A 1 186 ? 8.820 6.704 4.019 1.00 28.28 165 THR A O 1
ATOM 942 N N . SER A 1 187 ? 10.677 6.610 2.746 1.00 27.35 166 SER A N 1
ATOM 943 C CA . SER A 1 187 ? 11.533 6.036 3.799 1.00 27.25 166 SER A CA 1
ATOM 944 C C . SER A 1 187 ? 12.975 5.988 3.303 1.00 26.93 166 SER A C 1
ATOM 945 O O . SER A 1 187 ? 13.231 6.214 2.117 1.00 26.79 166 SER A O 1
ATOM 948 N N . TRP A 1 188 ? 13.920 5.674 4.187 1.00 26.25 167 TRP A N 1
ATOM 949 C CA . TRP A 1 188 ? 15.272 5.391 3.749 1.00 25.47 167 TRP A CA 1
ATOM 950 C C . TRP A 1 188 ? 15.306 4.309 2.643 1.00 25.81 167 TRP A C 1
ATOM 951 O O . TRP A 1 188 ? 16.049 4.432 1.664 1.00 25.73 167 TRP A O 1
ATOM 962 N N . ALA A 1 189 ? 14.495 3.262 2.790 1.00 25.82 168 ALA A N 1
ATOM 963 C CA . ALA A 1 189 ? 14.538 2.130 1.869 1.00 25.86 168 ALA A CA 1
ATOM 964 C C . ALA A 1 189 ? 14.131 2.529 0.457 1.00 25.18 168 ALA A C 1
ATOM 965 O O . ALA A 1 189 ? 14.823 2.220 -0.510 1.00 24.31 168 ALA A O 1
ATOM 967 N N . VAL A 1 190 ? 13.017 3.238 0.361 1.00 25.08 169 VAL A N 1
ATOM 968 C CA . VAL A 1 190 ? 12.543 3.748 -0.895 1.00 25.15 169 VAL A CA 1
ATOM 969 C C . VAL A 1 190 ? 13.570 4.722 -1.491 1.00 25.60 169 VAL A C 1
ATOM 970 O O . VAL A 1 190 ? 13.968 4.585 -2.676 1.00 25.19 169 VAL A O 1
ATOM 974 N N . ALA A 1 191 ? 14.027 5.678 -0.676 1.00 25.28 170 ALA A N 1
ATOM 975 C CA . ALA A 1 191 ? 15.018 6.649 -1.154 1.00 25.17 170 ALA A CA 1
ATOM 976 C C . ALA A 1 191 ? 16.288 5.950 -1.629 1.00 25.69 170 ALA A C 1
ATOM 977 O O . ALA A 1 191 ? 16.805 6.274 -2.691 1.00 25.66 170 ALA A O 1
ATOM 979 N N . LEU A 1 192 ? 16.785 4.981 -0.866 1.00 26.39 171 LEU A N 1
ATOM 980 C CA . LEU A 1 192 ? 17.997 4.261 -1.308 1.00 28.00 171 LEU A CA 1
ATOM 981 C C . LEU A 1 192 ? 17.793 3.525 -2.633 1.00 28.04 171 LEU A C 1
ATOM 982 O O . LEU A 1 192 ? 18.633 3.612 -3.538 1.00 28.34 171 LEU A O 1
ATOM 987 N N . ASP A 1 193 ? 16.681 2.815 -2.739 1.00 27.67 172 ASP A N 1
ATOM 988 C CA . ASP A 1 193 ? 16.345 2.108 -3.966 1.00 28.79 172 ASP A CA 1
ATOM 989 C C . ASP A 1 193 ? 16.304 3.062 -5.200 1.00 28.33 172 ASP A C 1
ATOM 990 O O . ASP A 1 193 ? 16.991 2.832 -6.189 1.00 28.32 172 ASP A O 1
ATOM 995 N N . LEU A 1 194 ? 15.486 4.114 -5.123 1.00 27.79 173 LEU A N 1
ATOM 996 C CA . LEU A 1 194 ? 15.280 5.059 -6.233 1.00 27.28 173 LEU A CA 1
ATOM 997 C C . LEU A 1 194 ? 16.545 5.819 -6.615 1.00 27.08 173 LEU A C 1
ATOM 998 O O . LEU A 1 194 ? 16.813 6.003 -7.801 1.00 26.97 173 LEU A O 1
ATOM 1003 N N . LEU A 1 195 ? 17.325 6.242 -5.614 1.00 27.01 174 LEU A N 1
ATOM 1004 C CA . LEU A 1 195 ? 18.563 6.995 -5.859 1.00 26.90 174 LEU A CA 1
ATOM 1005 C C . LEU A 1 195 ? 19.701 6.153 -6.405 1.00 27.84 174 LEU A C 1
ATOM 1006 O O . LEU A 1 195 ? 20.355 6.561 -7.379 1.00 28.81 174 LEU A O 1
ATOM 1011 N N . LEU A 1 196 ? 19.950 5.000 -5.781 1.00 28.30 175 LEU A N 1
ATOM 1012 C CA . LEU A 1 196 ? 21.039 4.099 -6.198 1.00 29.32 175 LEU A CA 1
ATOM 1013 C C . LEU A 1 196 ? 20.767 3.438 -7.546 1.00 29.92 175 LEU A C 1
ATOM 1014 O O . LEU A 1 196 ? 21.698 3.192 -8.295 1.00 29.87 175 LEU A O 1
ATOM 1019 N N . SER A 1 197 ? 19.499 3.123 -7.834 1.00 30.16 176 SER A N 1
ATOM 1020 C CA . SER A 1 197 ? 19.131 2.502 -9.117 1.00 31.16 176 SER A CA 1
ATOM 1021 C C . SER A 1 197 ? 18.925 3.543 -10.215 1.00 31.24 176 SER A C 1
ATOM 1022 O O . SER A 1 197 ? 19.207 3.277 -11.387 1.00 32.32 176 SER A O 1
ATOM 1025 N N . GLY A 1 198 ? 18.432 4.717 -9.842 1.00 31.13 177 GLY A N 1
ATOM 1026 C CA . GLY A 1 198 ? 18.08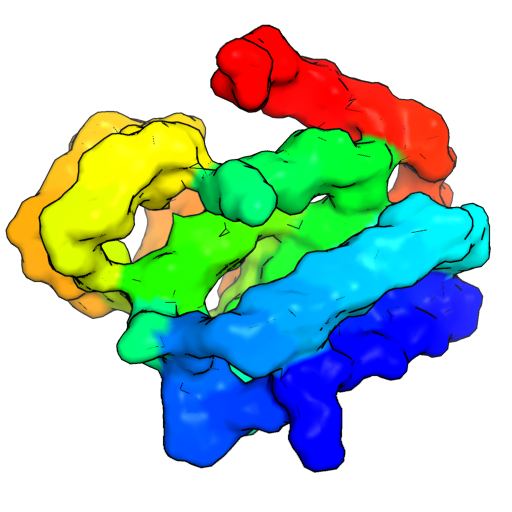3 5.729 -10.830 1.00 31.73 177 GLY A CA 1
ATOM 1027 C C . GLY A 1 198 ? 16.947 5.246 -11.722 1.00 32.31 177 GLY A C 1
ATOM 1028 O O . GLY A 1 198 ? 16.749 5.774 -12.819 1.00 32.92 177 GLY A O 1
ATOM 1029 N N . ARG A 1 199 ? 16.195 4.250 -11.258 1.00 32.11 178 ARG A N 1
ATOM 1030 C CA . ARG A 1 199 ? 15.236 3.568 -12.132 1.00 32.80 178 ARG A CA 1
ATOM 1031 C C . ARG A 1 199 ? 14.011 4.419 -12.444 1.00 32.84 178 ARG A C 1
ATOM 1032 O O . ARG A 1 199 ? 13.687 5.350 -11.712 1.00 32.85 178 ARG A O 1
ATOM 1040 N N . THR A 1 200 ? 13.331 4.053 -13.523 1.00 33.29 179 THR A N 1
ATOM 1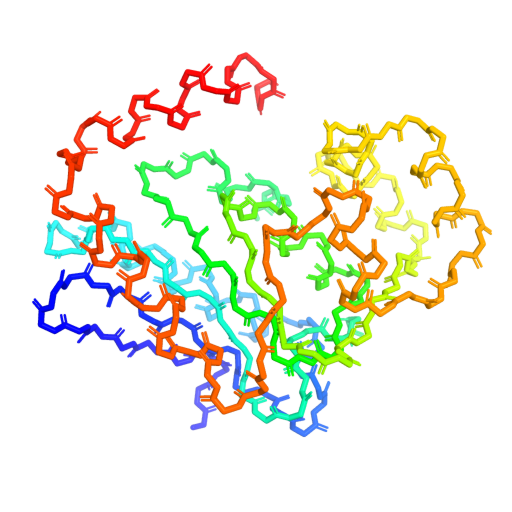041 C CA . THR A 1 200 ? 12.121 4.710 -13.976 1.00 33.67 179 THR A CA 1
ATOM 1042 C C . THR A 1 200 ? 10.943 4.000 -13.332 1.00 33.97 179 THR A C 1
ATOM 1043 O O . THR A 1 200 ? 10.865 2.766 -13.308 1.00 34.49 179 THR A O 1
ATOM 1047 N N . PHE A 1 201 ? 10.051 4.778 -12.745 1.00 33.88 180 PHE A N 1
ATOM 1048 C CA . PHE A 1 201 ? 8.778 4.237 -12.244 1.00 34.42 180 PHE A CA 1
ATOM 1049 C C . PHE A 1 201 ? 7.640 5.114 -12.728 1.00 34.40 180 PHE A C 1
ATOM 1050 O O . PHE A 1 201 ? 7.812 6.325 -12.962 1.00 33.80 180 PHE A O 1
ATOM 1058 N N . LEU A 1 202 ? 6.490 4.484 -12.906 1.00 35.20 181 LEU A N 1
ATOM 1059 C CA . LEU A 1 202 ? 5.337 5.170 -13.463 1.00 36.12 181 LEU A CA 1
ATOM 1060 C C . LEU A 1 202 ? 4.448 5.724 -12.333 1.00 35.41 181 LEU A C 1
ATOM 1061 O O . LEU A 1 202 ? 4.624 5.362 -11.146 1.00 34.23 181 LEU A O 1
ATOM 1066 N N . ALA A 1 203 ? 3.511 6.595 -12.717 1.00 34.60 182 ALA A N 1
ATOM 1067 C CA . ALA A 1 203 ? 2.523 7.188 -11.799 1.00 34.24 182 ALA A CA 1
ATOM 1068 C C . ALA A 1 203 ? 1.918 6.185 -10.814 1.00 34.35 182 ALA A C 1
ATOM 1069 O O . ALA A 1 203 ? 1.725 6.506 -9.637 1.00 34.36 182 ALA A O 1
ATOM 1071 N N . GLU A 1 204 ? 1.625 4.980 -11.289 1.00 34.10 183 GLU A N 1
ATOM 1072 C CA . GLU A 1 204 ? 0.928 4.000 -10.468 1.00 34.94 183 GLU A CA 1
ATOM 1073 C C . GLU A 1 204 ? 1.821 3.466 -9.318 1.00 33.30 183 GLU A C 1
ATOM 1074 O O . GLU A 1 204 ? 1.360 3.340 -8.174 1.00 33.14 183 GLU A O 1
ATOM 1080 N N . GLU A 1 205 ? 3.084 3.167 -9.626 1.00 31.78 184 GLU A N 1
ATOM 1081 C CA . GLU A 1 205 ? 4.054 2.793 -8.611 1.00 31.13 184 GLU A CA 1
ATOM 1082 C C . GLU A 1 205 ? 4.288 3.979 -7.669 1.00 30.43 184 GLU A C 1
ATOM 1083 O O . GLU A 1 205 ? 4.293 3.822 -6.447 1.00 30.57 184 GLU A O 1
ATOM 1089 N N . ALA A 1 206 ? 4.414 5.174 -8.231 1.00 30.20 185 ALA A N 1
ATOM 1090 C CA . ALA A 1 206 ? 4.578 6.369 -7.405 1.00 30.74 185 ALA A CA 1
ATOM 1091 C C . ALA A 1 206 ? 3.491 6.519 -6.359 1.00 31.08 185 ALA A C 1
ATOM 1092 O O . ALA A 1 206 ? 3.803 6.899 -5.235 1.00 31.29 185 ALA A O 1
ATOM 1094 N N . ALA A 1 207 ? 2.233 6.233 -6.730 1.00 31.69 186 ALA A N 1
ATOM 1095 C CA . ALA A 1 207 ? 1.098 6.248 -5.804 1.00 32.16 186 ALA A CA 1
ATOM 1096 C C . ALA A 1 207 ? 1.210 5.174 -4.710 1.00 33.52 186 ALA A C 1
ATOM 1097 O O . ALA A 1 207 ? 1.009 5.474 -3.522 1.00 33.47 186 ALA A O 1
ATOM 1099 N N . GLN A 1 208 ? 1.526 3.935 -5.103 1.00 34.42 187 GLN A N 1
ATOM 1100 C CA . GLN A 1 208 ? 1.788 2.835 -4.149 1.00 35.77 187 GLN A CA 1
ATOM 1101 C C . GLN A 1 208 ? 2.830 3.228 -3.083 1.00 34.94 187 GLN A C 1
ATOM 1102 O O . GLN A 1 208 ? 2.652 2.945 -1.896 1.00 34.79 187 GLN A O 1
ATOM 1108 N N . LEU A 1 209 ? 3.888 3.902 -3.536 1.00 33.98 188 LEU A N 1
ATOM 1109 C CA . LEU A 1 209 ? 5.009 4.336 -2.699 1.00 33.36 188 LEU A CA 1
ATOM 1110 C C . LEU A 1 209 ? 4.692 5.590 -1.870 1.00 32.91 188 LEU A C 1
ATOM 1111 O O . LEU A 1 209 ? 5.453 5.958 -0.963 1.00 32.02 188 LEU A O 1
ATOM 1116 N N . GLY A 1 210 ? 3.572 6.232 -2.182 1.00 32.23 189 GLY A N 1
ATOM 1117 C CA . GLY A 1 210 ? 3.118 7.388 -1.430 1.00 31.92 189 GLY A CA 1
ATOM 1118 C C . GLY A 1 210 ? 3.742 8.675 -1.946 1.00 30.97 189 GLY A C 1
ATOM 1119 O O . GLY A 1 210 ? 3.764 9.690 -1.250 1.00 30.11 189 GLY A O 1
ATOM 1120 N N . LEU A 1 211 ? 4.250 8.638 -3.170 1.00 30.54 190 LEU A N 1
ATOM 1121 C CA . LEU A 1 211 ? 4.830 9.838 -3.774 1.00 30.17 190 LEU A CA 1
ATOM 1122 C C . LEU A 1 211 ? 3.752 10.688 -4.452 1.00 30.12 190 LEU A C 1
ATOM 1123 O O . LEU A 1 211 ? 3.976 11.836 -4.776 1.00 29.74 190 LEU A O 1
ATOM 1128 N N . VAL A 1 212 ? 2.577 10.109 -4.643 1.00 31.11 191 VAL A N 1
ATOM 1129 C CA . VAL A 1 212 ? 1.509 10.755 -5.385 1.00 32.81 191 VAL A CA 1
ATOM 1130 C C . VAL A 1 212 ? 0.192 10.441 -4.687 1.00 33.56 191 VAL A C 1
ATOM 1131 O O . VAL A 1 212 ? 0.006 9.332 -4.207 1.00 34.18 191 VAL A O 1
ATOM 1135 N N . LYS A 1 213 ? -0.716 11.409 -4.616 1.00 34.89 192 LYS A N 1
ATOM 1136 C CA . LYS A 1 213 ? -1.981 11.201 -3.897 1.00 36.38 192 LYS A CA 1
ATOM 1137 C C . LYS A 1 213 ? -2.943 10.342 -4.728 1.00 38.50 192 LYS A C 1
ATOM 1138 O O . LYS A 1 213 ? -3.693 9.509 -4.175 1.00 39.31 192 LYS A O 1
ATOM 1144 N N . GLU A 1 214 ? -2.915 10.534 -6.047 1.00 38.70 193 GLU A N 1
ATOM 1145 C CA . GLU A 1 214 ? -3.931 9.943 -6.900 1.00 40.39 193 GLU A CA 1
ATOM 1146 C C . GLU A 1 214 ? -3.509 10.016 -8.357 1.00 40.13 193 GLU A C 1
ATOM 1147 O O . GLU A 1 214 ? -2.984 11.057 -8.819 1.00 38.78 193 GLU A O 1
ATOM 1153 N N . VAL A 1 215 ? -3.712 8.897 -9.063 1.00 40.44 194 VAL A N 1
ATOM 1154 C CA . VAL A 1 215 ? -3.504 8.827 -10.514 1.00 40.46 194 VAL A CA 1
ATOM 1155 C C . VAL A 1 215 ? -4.841 8.990 -11.254 1.00 41.23 194 VAL A C 1
ATOM 1156 O O . VAL A 1 215 ? -5.800 8.268 -10.983 1.00 42.09 194 VAL A O 1
ATOM 1160 N N . VAL A 1 216 ? -4.906 9.935 -12.177 1.00 40.80 195 VAL A N 1
ATOM 1161 C CA . VAL A 1 216 ? -6.089 10.074 -13.038 1.00 41.93 195 VAL A CA 1
ATOM 1162 C C . VAL A 1 216 ? -5.679 9.956 -14.512 1.00 42.51 195 VAL A C 1
ATOM 1163 O O . VAL A 1 216 ? -4.478 10.001 -14.821 1.00 41.67 195 VAL A O 1
ATOM 1167 N N . THR A 1 217 ? -6.663 9.798 -15.406 1.00 43.45 196 THR A N 1
ATOM 1168 C CA . THR A 1 217 ? -6.426 9.838 -16.863 1.00 44.40 196 THR A CA 1
ATOM 1169 C C . THR A 1 217 ? -5.822 11.181 -17.276 1.00 43.88 196 THR A C 1
ATOM 1170 O O . THR A 1 217 ? -6.075 12.188 -16.605 1.00 43.18 196 THR A O 1
ATOM 1174 N N . PRO A 1 218 ? -5.027 11.210 -18.372 1.00 44.26 197 PRO A N 1
ATOM 1175 C CA . PRO A 1 218 ? -4.447 12.495 -18.806 1.00 44.26 197 PRO A CA 1
ATOM 1176 C C . PRO A 1 218 ? -5.497 13.601 -19.020 1.00 45.28 197 PRO A C 1
ATOM 1177 O O . PRO A 1 218 ? -5.291 14.735 -18.572 1.00 45.14 197 PRO A O 1
ATOM 1181 N N . GLU A 1 219 ? -6.624 13.269 -19.645 1.00 46.64 198 GLU A N 1
ATOM 1182 C CA . GLU A 1 219 ? -7.698 14.247 -19.885 1.00 47.95 198 GLU A CA 1
ATOM 1183 C C . GLU A 1 219 ? -8.243 14.835 -18.576 1.00 47.80 198 GLU A C 1
ATOM 1184 O O . GLU A 1 219 ? -8.591 16.022 -18.528 1.00 48.75 198 GLU A O 1
ATOM 1186 N N . GLN A 1 220 ? -8.306 14.019 -17.523 1.00 47.14 199 GLN A N 1
ATOM 1187 C CA . GLN A 1 220 ? -8.923 14.438 -16.268 1.00 46.68 199 GLN A CA 1
ATOM 1188 C C . GLN A 1 220 ? -7.942 15.069 -15.260 1.00 45.11 199 GLN A C 1
ATOM 1189 O O . GLN A 1 220 ? -8.366 15.510 -14.199 1.00 44.87 199 GLN A O 1
ATOM 1191 N N . LEU A 1 221 ? -6.653 15.146 -15.599 1.00 44.12 200 LEU A N 1
ATOM 1192 C CA . LEU A 1 221 ? -5.624 15.682 -14.673 1.00 42.15 200 LEU A CA 1
ATOM 1193 C C . LEU A 1 221 ? -5.839 17.110 -14.140 1.00 41.77 200 LEU A C 1
ATOM 1194 O O . LEU A 1 221 ? -5.842 17.332 -12.919 1.00 40.77 200 LEU A O 1
ATOM 1199 N N . MET A 1 222 ? -5.990 18.073 -15.043 1.00 42.05 201 MET A N 1
ATOM 1200 C CA . MET A 1 222 ? -6.222 19.454 -14.632 1.00 42.05 201 MET A CA 1
ATOM 1201 C C . MET A 1 222 ? -7.606 19.701 -14.002 1.00 42.64 201 MET A C 1
ATOM 1202 O O . MET A 1 222 ? -7.681 20.393 -12.991 1.00 42.55 201 MET A O 1
ATOM 1207 N N . PRO A 1 223 ? -8.695 19.143 -14.582 1.00 43.62 202 PRO A N 1
ATOM 1208 C CA . PRO A 1 223 ? -9.993 19.312 -13.907 1.00 44.27 202 PRO A CA 1
ATOM 1209 C C . PRO A 1 223 ? -9.996 18.842 -12.435 1.00 43.88 202 PRO A C 1
ATOM 1210 O O . PRO A 1 223 ? -10.521 19.554 -11.551 1.00 43.38 202 PRO A O 1
ATOM 1214 N N . ARG A 1 224 ? -9.374 17.686 -12.191 1.00 43.46 203 ARG A N 1
ATOM 1215 C CA . ARG A 1 224 ? -9.226 17.111 -10.852 1.00 42.80 203 ARG A CA 1
ATOM 1216 C C . ARG A 1 224 ? -8.326 17.943 -9.911 1.00 41.22 203 ARG A C 1
ATOM 1217 O O . ARG A 1 224 ? -8.704 18.214 -8.764 1.00 40.58 203 ARG A O 1
ATOM 1225 N N . ALA A 1 225 ? -7.158 18.360 -10.397 1.00 40.11 204 ALA A N 1
ATOM 1226 C CA . ALA A 1 225 ? -6.271 19.209 -9.601 1.00 38.72 204 ALA A CA 1
ATOM 1227 C C . ALA A 1 225 ? -6.966 20.529 -9.239 1.00 38.90 204 ALA A C 1
ATOM 1228 O O . ALA A 1 225 ? -6.844 21.005 -8.105 1.00 37.93 204 ALA A O 1
ATOM 1230 N N . LEU A 1 226 ? -7.709 21.100 -10.198 1.00 39.61 205 LEU A N 1
ATOM 1231 C CA . LEU A 1 226 ? -8.475 22.339 -9.951 1.00 40.17 205 LEU A CA 1
ATOM 1232 C C . LEU A 1 226 ? -9.698 22.150 -9.066 1.00 40.65 205 LEU A C 1
ATOM 1233 O O . LEU A 1 226 ? -10.052 23.053 -8.318 1.00 41.19 205 LEU A O 1
ATOM 1238 N N . GLU A 1 227 ? -10.361 21.002 -9.187 1.00 41.55 206 GLU A N 1
ATOM 1239 C CA . GLU A 1 227 ? -11.524 20.675 -8.350 1.00 42.88 206 GLU A CA 1
ATOM 1240 C C . GLU A 1 227 ? -11.047 20.655 -6.899 1.00 41.67 206 GLU A C 1
ATOM 1241 O O . GLU A 1 227 ? -11.530 21.413 -6.056 1.00 41.56 206 GLU A O 1
ATOM 1247 N N . TYR A 1 228 ? -10.052 19.809 -6.650 1.00 40.91 207 TYR A N 1
ATOM 1248 C CA . TYR A 1 228 ? -9.412 19.663 -5.341 1.00 39.56 207 TYR A CA 1
ATOM 1249 C C . TYR A 1 228 ? -8.944 20.996 -4.763 1.00 38.97 207 TYR A C 1
ATOM 1250 O O . TYR A 1 228 ? -9.216 21.294 -3.607 1.00 38.36 207 TYR A O 1
ATOM 1259 N N . ALA A 1 229 ? -8.274 21.802 -5.588 1.00 39.67 208 ALA A N 1
ATOM 1260 C CA . ALA A 1 229 ? -7.767 23.132 -5.183 1.00 40.19 208 ALA A CA 1
ATOM 1261 C C . ALA A 1 229 ? -8.851 24.148 -4.771 1.00 41.63 208 ALA A C 1
ATOM 1262 O O . ALA A 1 229 ? -8.698 24.856 -3.771 1.00 42.15 208 ALA A O 1
ATOM 1264 N N . GLU A 1 230 ? -9.930 24.242 -5.537 1.00 43.16 209 GLU A N 1
ATOM 1265 C CA . GLU A 1 230 ? -11.063 25.078 -5.128 1.00 44.90 209 GLU A CA 1
ATOM 1266 C C . GLU A 1 230 ? -11.831 24.463 -3.957 1.00 44.59 209 GLU A C 1
ATOM 1267 O O . GLU A 1 230 ? -12.353 25.192 -3.117 1.00 44.83 209 GLU A O 1
ATOM 1273 N N . ASP A 1 231 ? -11.876 23.129 -3.897 1.00 44.40 210 ASP A N 1
ATOM 1274 C CA . ASP A 1 231 ? -12.410 22.417 -2.731 1.00 44.77 210 ASP A CA 1
ATOM 1275 C C . ASP A 1 231 ? -11.711 22.855 -1.441 1.00 43.99 210 ASP A C 1
ATOM 1276 O O . ASP A 1 231 ? -12.393 23.260 -0.495 1.00 44.79 210 ASP A O 1
ATOM 1281 N N . ILE A 1 232 ? -10.369 22.806 -1.402 1.00 41.74 211 ILE A N 1
ATOM 1282 C CA . ILE A 1 232 ? -9.643 23.222 -0.192 1.00 40.42 211 ILE A CA 1
ATOM 1283 C C . ILE A 1 232 ? -9.744 24.724 0.077 1.00 40.00 211 ILE A C 1
ATOM 1284 O O . ILE A 1 232 ? -9.790 25.155 1.238 1.00 39.66 211 ILE A O 1
ATOM 1289 N N . ALA A 1 233 ? -9.811 25.509 -0.995 1.00 39.54 212 ALA A N 1
ATOM 1290 C CA . ALA A 1 233 ? -10.004 26.944 -0.889 1.00 40.12 212 ALA A CA 1
ATOM 1291 C C . ALA A 1 233 ? -11.335 27.288 -0.213 1.00 41.48 212 ALA A C 1
ATOM 1292 O O . ALA A 1 233 ? -11.418 28.256 0.558 1.00 42.15 212 ALA A O 1
ATOM 1294 N N . ARG A 1 234 ? -12.371 26.500 -0.472 1.00 41.73 213 ARG A N 1
ATOM 1295 C CA . ARG A 1 234 ? -13.621 26.725 0.227 1.00 42.85 213 ARG A CA 1
ATOM 1296 C C . ARG A 1 234 ? -13.515 26.228 1.672 1.00 42.57 213 ARG A C 1
ATOM 1297 O O . ARG A 1 234 ? -13.943 26.925 2.600 1.00 43.46 213 ARG A O 1
ATOM 1299 N N . TYR A 1 235 ? -12.918 25.053 1.876 1.00 41.45 214 TYR A N 1
ATOM 1300 C CA . TYR A 1 235 ? -12.902 24.458 3.211 1.00 40.78 214 TYR A CA 1
ATOM 1301 C C . TYR A 1 235 ? -12.049 25.179 4.279 1.00 40.28 214 TYR A C 1
ATOM 1302 O O . TYR A 1 235 ? -12.483 25.309 5.422 1.00 39.72 214 TYR A O 1
ATOM 1311 N N . CYS A 1 236 ? -10.866 25.658 3.893 1.00 39.55 215 CYS A N 1
ATOM 1312 C CA . CYS A 1 236 ? -9.910 26.304 4.808 1.00 39.19 215 CYS A CA 1
ATOM 1313 C C . CYS A 1 236 ? -9.841 27.791 4.603 1.00 39.43 215 CYS A C 1
ATOM 1314 O O . CY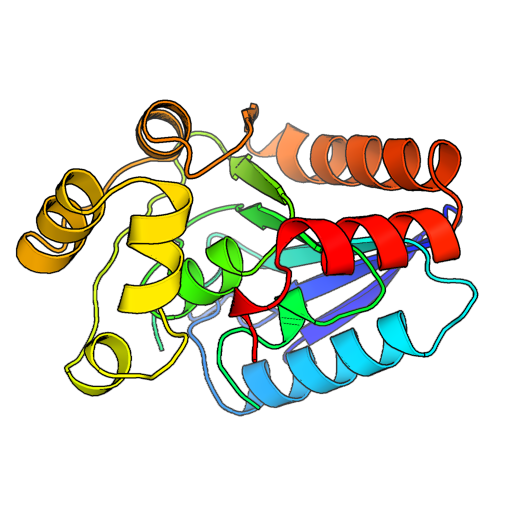S A 1 236 ? -9.810 28.257 3.455 1.00 40.04 215 CYS A O 1
ATOM 1317 N N . SER A 1 237 ? -9.750 28.546 5.686 1.00 39.24 216 SER A N 1
ATOM 1318 C CA . SER A 1 237 ? -9.420 29.951 5.553 1.00 39.85 216 SER A CA 1
ATOM 1319 C C . SER A 1 237 ? -7.948 30.075 5.153 1.00 38.63 216 SER A C 1
ATOM 1320 O O . SER A 1 237 ? -7.191 29.121 5.321 1.00 38.94 216 SER A O 1
ATOM 1323 N N . PRO A 1 238 ? -7.533 31.239 4.619 1.00 38.25 217 PRO A N 1
ATOM 1324 C CA . PRO A 1 238 ? -6.109 31.497 4.362 1.00 37.65 217 PRO A CA 1
ATOM 1325 C C . PRO A 1 238 ? -5.179 31.324 5.565 1.00 37.17 217 PRO A C 1
ATOM 1326 O O . PRO A 1 238 ? -4.102 30.755 5.414 1.00 37.39 217 PRO A O 1
ATOM 1330 N N . SER A 1 239 ? -5.580 31.783 6.747 1.00 37.58 218 SER A N 1
ATOM 1331 C CA . SER A 1 239 ? -4.723 31.646 7.916 1.00 37.28 218 SER A CA 1
ATOM 1332 C C . SER A 1 239 ? -4.743 30.214 8.443 1.00 36.51 218 SER A C 1
ATOM 1333 O O . SER A 1 239 ? -3.799 29.761 9.100 1.00 36.74 218 SER A O 1
ATOM 1336 N N . SER A 1 240 ? -5.797 29.477 8.126 1.00 35.93 219 SER A N 1
ATOM 1337 C CA . SER A 1 240 ? -5.830 28.054 8.481 1.00 35.04 219 SER A CA 1
ATOM 1338 C C . SER A 1 240 ? -4.888 27.227 7.622 1.00 33.43 219 SER A C 1
ATOM 1339 O O . SER A 1 240 ? -4.214 26.342 8.137 1.00 32.37 219 SER A O 1
ATOM 1342 N N . MET A 1 241 ? -4.849 27.505 6.317 1.00 32.44 220 MET A N 1
ATOM 1343 C CA . MET A 1 241 ? -3.865 26.856 5.437 1.00 31.37 220 MET A CA 1
ATOM 1344 C C . MET A 1 241 ? -2.416 27.153 5.890 1.00 31.18 220 MET A C 1
ATOM 1345 O O . MET A 1 241 ? -1.595 26.248 5.966 1.00 31.20 220 MET A O 1
ATOM 1350 N N . ALA A 1 242 ? -2.122 28.414 6.219 1.00 31.22 221 ALA A N 1
ATOM 1351 C CA . ALA A 1 242 ? -0.763 28.840 6.602 1.00 31.20 221 ALA A CA 1
ATOM 1352 C C . ALA A 1 242 ? -0.324 28.114 7.849 1.00 31.64 221 ALA A C 1
ATOM 1353 O O . ALA A 1 242 ? 0.830 27.706 7.960 1.00 31.67 221 ALA A O 1
ATOM 1355 N N . VAL A 1 243 ? -1.271 27.962 8.771 1.00 31.84 222 VAL A N 1
ATOM 1356 C CA . VAL A 1 243 ? -1.053 27.304 10.044 1.00 32.70 222 VAL A CA 1
ATOM 1357 C C . VAL A 1 243 ? -0.775 25.830 9.830 1.00 31.91 222 VAL A C 1
ATOM 1358 O O . VAL A 1 243 ? 0.182 25.259 10.410 1.00 31.53 222 VAL A O 1
ATOM 1362 N N . ILE A 1 244 ? -1.596 25.223 8.976 1.00 31.03 223 ILE A N 1
ATOM 1363 C CA . ILE A 1 244 ? -1.429 23.814 8.644 1.00 30.36 223 ILE A CA 1
ATOM 1364 C C . ILE A 1 244 ? -0.029 23.557 8.068 1.00 30.07 223 ILE A C 1
ATOM 1365 O O . ILE A 1 244 ? 0.683 22.671 8.562 1.00 29.81 223 ILE A O 1
ATOM 1370 N N . LYS A 1 245 ? 0.378 24.336 7.056 1.00 29.61 224 LYS A N 1
ATOM 1371 C CA . LYS A 1 245 ? 1.714 24.114 6.440 1.00 29.65 224 LYS A CA 1
ATOM 1372 C C . LYS A 1 245 ? 2.820 24.285 7.493 1.00 30.15 224 LYS A C 1
ATOM 1373 O O . LYS A 1 245 ? 3.686 23.438 7.625 1.00 30.19 224 LYS A O 1
ATOM 1379 N N . ARG A 1 246 ? 2.751 25.364 8.263 1.00 30.52 225 ARG A N 1
ATOM 1380 C CA . ARG A 1 246 ? 3.717 25.593 9.306 1.00 32.39 225 ARG A CA 1
ATOM 1381 C C . ARG A 1 246 ? 3.680 24.475 10.362 1.00 32.28 225 ARG A C 1
ATOM 1382 O O . ARG A 1 246 ? 4.730 23.987 10.795 1.00 32.74 225 ARG A O 1
ATOM 1390 N N . GLN A 1 247 ? 2.488 24.017 10.740 1.00 31.85 226 GLN A N 1
ATOM 1391 C CA . GLN A 1 247 ? 2.425 22.940 11.747 1.00 32.06 226 GLN A CA 1
ATOM 1392 C C . GLN A 1 247 ? 2.943 21.597 11.249 1.00 31.37 226 GLN A C 1
ATOM 1393 O O . GLN A 1 247 ? 3.593 20.862 12.014 1.00 31.15 226 GLN A O 1
ATOM 1399 N N . VAL A 1 248 ? 2.659 21.276 9.986 1.00 31.04 227 VAL A N 1
ATOM 1400 C CA . VAL A 1 248 ? 3.051 19.980 9.430 1.00 31.31 227 VAL A CA 1
ATOM 1401 C C . VAL A 1 248 ? 4.562 19.895 9.211 1.00 32.14 227 VAL A C 1
ATOM 1402 O O . VAL A 1 248 ? 5.192 18.975 9.713 1.00 32.51 227 VAL A O 1
ATOM 1406 N N . TYR A 1 249 ? 5.139 20.852 8.490 1.00 32.85 228 TYR A N 1
ATOM 1407 C CA . TYR A 1 249 ? 6.585 20.856 8.233 1.00 34.27 228 TYR A CA 1
ATOM 1408 C C . TYR A 1 249 ? 7.382 21.147 9.516 1.00 37.09 228 TYR A C 1
ATOM 1409 O O . TYR A 1 249 ? 8.419 20.533 9.771 1.00 37.67 228 TYR A O 1
ATOM 1418 N N . GLY A 1 250 ? 6.873 22.074 10.326 1.00 40.11 229 GLY A N 1
ATOM 1419 C CA . GLY A 1 250 ? 7.386 22.286 11.675 1.00 43.67 229 GLY A CA 1
ATOM 1420 C C . GLY A 1 250 ? 8.782 22.885 11.704 1.00 46.01 229 GLY A C 1
ATOM 1421 O O . GLY A 1 250 ? 9.140 23.726 10.853 1.00 45.39 229 GLY A O 1
ATOM 1422 N N . ASP A 1 251 ? 9.545 22.445 12.705 1.00 48.31 230 ASP A N 1
ATOM 1423 C CA . ASP A 1 251 ? 10.932 22.855 12.927 1.00 51.58 230 ASP A CA 1
ATOM 1424 C C . ASP A 1 251 ? 11.854 22.367 11.807 1.00 52.88 230 ASP A C 1
ATOM 1425 O O . ASP A 1 251 ? 12.964 22.886 11.652 1.00 53.84 230 ASP A O 1
ATOM 1427 N N . ALA A 1 252 ? 11.373 21.384 11.035 1.00 54.04 231 ALA A N 1
ATOM 1428 C CA . ALA A 1 252 ? 12.182 20.632 10.061 1.00 55.35 231 ALA A CA 1
ATOM 1429 C C . ALA A 1 252 ? 12.724 21.426 8.848 1.00 56.22 231 ALA A C 1
ATOM 1430 O O . ALA A 1 252 ? 13.744 21.039 8.261 1.00 56.73 231 ALA A O 1
ATOM 1432 N N . THR A 1 253 ? 12.044 22.515 8.475 1.00 56.99 232 THR A N 1
ATOM 1433 C CA . THR A 1 253 ? 12.461 23.364 7.354 1.00 57.30 232 THR A CA 1
ATOM 1434 C C . THR A 1 253 ? 13.520 24.393 7.796 1.00 58.84 232 THR A C 1
ATOM 1435 O O . THR A 1 253 ? 14.186 25.014 6.952 1.00 59.05 232 THR A O 1
ATOM 1439 N N . ARG A 1 254 ? 13.670 24.561 9.117 1.00 60.17 233 ARG A N 1
ATOM 1440 C CA . ARG A 1 254 ? 14.652 25.486 9.706 1.00 61.63 233 ARG A CA 1
ATOM 1441 C C . ARG A 1 254 ? 15.897 24.725 10.191 1.00 62.44 233 ARG A C 1
ATOM 1442 O O . ARG A 1 254 ? 16.971 24.798 9.584 1.00 62.43 233 ARG A O 1
#

CATH classification: 3.90.226.10